Protein AF-A0A6M3KKJ3-F1 (afdb_monomer_lite)

Foldseek 3Di:
DDPVVVVVVLVVVVVVLCVVPVPDDDPDDPDPDDPVPPFCQDPDDQPLPPDDLVVQLPDQDDDDPLLNVLSPLLSVLLVQLLVLLLVLLLVLQQVLLPDDPVCNLVSLLSSLVSSLSSNLVSLVPSQQVLLCSLLVPLDCDPVLVVSSVVLSVVLSCCSVVPVSVVSSVLLVVQSPDPVSSVVGSVSSSVSSVVCSSVSSLSSLSSQVSNQSSNQSNCVSVQWKKFWAADPPDDDAPCSVVLGGIGSGSVRSCVVSVNDDRQPSGSSNRVGPIHMHTDHD

pLDDT: mean 81.95, std 21.0, range [27.98, 98.44]

Sequence (280 aa):
MSVKYALEELYAALKELELMYSPASASGQQVIADESSLIGMGTGQLQAPHCDVEEFALREFSGPASLDKVVKRVNRYQRQLVSTYEDWAESTAAGLEAAAPEDRDAIIAAAVATLIALLRQHGHQAIPEAAIVTAAGAGMTPRFLSQLGTMVSANDSFLDGSLGPSIADRLRQAVRDPAIMATGALAIVGALMALRARVAAYAGQAWAAGALGTGERATVMGRGVRWVLDDQAQHCDDCPRYAGFYPSFDDMLAQTGGAMPGAGVQCDGNCRCQLLEWEM

Structure (mmCIF, N/CA/C/O backbone):
data_AF-A0A6M3KKJ3-F1
#
_entry.id   AF-A0A6M3KKJ3-F1
#
loop_
_atom_site.group_PDB
_atom_site.id
_atom_site.type_symbol
_atom_site.label_atom_id
_atom_site.label_alt_id
_atom_site.label_comp_id
_atom_site.label_asym_id
_atom_site.label_entity_id
_atom_site.label_seq_id
_atom_site.pdbx_PDB_ins_code
_atom_site.Cartn_x
_atom_site.Cartn_y
_atom_site.Cartn_z
_atom_site.occupancy
_atom_site.B_iso_or_equiv
_atom_site.auth_seq_id
_atom_site.auth_comp_id
_atom_site.auth_asym_id
_atom_site.auth_atom_id
_atom_site.pdbx_PDB_model_num
ATOM 1 N N . MET A 1 1 ? -15.925 16.861 24.591 1.00 48.44 1 MET A N 1
ATOM 2 C CA . MET A 1 1 ? -16.164 17.183 23.168 1.00 48.44 1 MET A CA 1
ATOM 3 C C . MET A 1 1 ? -17.361 16.355 22.716 1.00 48.44 1 MET A C 1
ATOM 5 O O . MET A 1 1 ? -17.417 15.194 23.093 1.00 48.44 1 MET A O 1
ATOM 9 N N . SER A 1 2 ? -18.367 16.940 22.062 1.00 64.94 2 SER A N 1
ATOM 10 C CA . SER A 1 2 ? -19.598 16.211 21.692 1.00 64.94 2 SER A CA 1
ATOM 11 C C . SER A 1 2 ? -19.341 15.276 20.504 1.00 64.94 2 SER A C 1
ATOM 13 O O . SER A 1 2 ? -18.626 15.673 19.589 1.00 64.94 2 SER A O 1
ATOM 15 N N . VAL A 1 3 ? -19.951 14.083 20.471 1.00 42.16 3 VAL A N 1
ATOM 16 C CA . VAL A 1 3 ? -19.905 13.149 19.318 1.00 42.16 3 VAL A CA 1
ATOM 17 C C . VAL A 1 3 ? -20.311 13.854 18.020 1.00 42.16 3 VAL A C 1
ATOM 19 O O . VAL A 1 3 ? -19.695 13.656 16.976 1.00 42.16 3 VAL A O 1
ATOM 22 N N . LYS A 1 4 ? -21.279 14.774 18.107 1.00 52.34 4 LYS A N 1
ATOM 23 C CA . LYS A 1 4 ? -21.690 15.631 16.991 1.00 52.34 4 LYS A CA 1
ATOM 24 C C . LYS A 1 4 ? -20.531 16.474 16.442 1.00 52.34 4 LYS A C 1
ATOM 26 O O . LYS A 1 4 ? -20.389 16.588 15.236 1.00 52.34 4 LYS A O 1
ATOM 31 N N . TYR A 1 5 ? -19.699 17.023 17.322 1.00 57.38 5 TYR A N 1
ATOM 32 C CA . TYR A 1 5 ? -18.561 17.859 16.941 1.00 57.38 5 TYR A CA 1
ATOM 33 C C . TYR A 1 5 ? -17.454 17.033 16.267 1.00 57.38 5 TYR A C 1
ATOM 35 O O . TYR A 1 5 ? -16.916 17.447 15.248 1.00 57.38 5 TYR A O 1
ATOM 43 N N . ALA A 1 6 ? -17.172 15.828 16.779 1.00 46.50 6 ALA A N 1
ATOM 44 C CA . ALA A 1 6 ? -16.207 14.917 16.159 1.00 46.50 6 ALA A CA 1
ATOM 45 C C . ALA A 1 6 ? -16.652 14.479 14.751 1.00 46.50 6 ALA A C 1
ATOM 47 O O . ALA A 1 6 ? -15.842 14.438 13.830 1.00 46.50 6 ALA A O 1
ATOM 48 N N . LEU A 1 7 ? -17.949 14.206 14.564 1.00 47.97 7 LEU A N 1
ATOM 49 C CA . LEU A 1 7 ? -18.512 13.904 13.247 1.00 47.97 7 LEU A CA 1
ATOM 50 C C . LEU A 1 7 ? -18.477 15.119 12.310 1.00 47.97 7 LEU A C 1
ATOM 52 O O . LEU A 1 7 ? -18.188 14.951 11.131 1.00 47.97 7 LEU A O 1
ATOM 56 N N . GLU A 1 8 ? -18.738 16.330 12.808 1.00 63.12 8 GLU A N 1
ATOM 57 C CA . GLU A 1 8 ? -18.677 17.565 12.012 1.00 63.12 8 GLU A CA 1
ATOM 58 C C . GLU A 1 8 ? -17.250 17.882 11.531 1.00 63.12 8 GLU A C 1
ATOM 60 O O . GLU A 1 8 ? -17.077 18.214 10.358 1.00 63.12 8 GLU A O 1
ATOM 65 N N . GLU A 1 9 ? -16.226 17.713 12.375 1.00 62.81 9 GLU A N 1
ATOM 66 C CA . GLU A 1 9 ? -14.823 17.861 11.955 1.00 62.81 9 GLU A CA 1
ATOM 67 C C . GLU A 1 9 ? -14.404 16.779 10.951 1.00 62.81 9 GLU A C 1
ATOM 69 O O . GLU A 1 9 ? -13.752 17.083 9.950 1.00 62.81 9 GLU A O 1
ATOM 74 N N . LEU A 1 10 ? -14.840 15.530 11.152 1.00 54.00 10 LEU A N 1
ATOM 75 C CA . LEU A 1 10 ? -14.562 14.437 10.219 1.00 54.00 10 LEU A CA 1
ATOM 76 C C . LEU A 1 10 ? -15.224 14.676 8.851 1.00 54.00 10 LEU A C 1
ATOM 78 O O . LEU A 1 10 ? -14.597 14.483 7.810 1.00 54.00 10 LEU A O 1
ATOM 82 N N . TYR A 1 11 ? -16.476 15.143 8.841 1.00 58.91 11 TYR A N 1
ATOM 83 C CA . TYR A 1 11 ? -17.186 15.521 7.618 1.00 58.91 11 TYR A CA 1
ATOM 84 C C . TYR A 1 11 ? -16.519 16.702 6.908 1.00 58.91 11 TYR A C 1
ATOM 86 O O . TYR A 1 11 ? -16.455 16.707 5.679 1.00 58.91 11 TYR A O 1
ATOM 94 N N . ALA A 1 12 ? -16.016 17.692 7.649 1.00 64.19 12 ALA A N 1
ATOM 95 C CA . ALA A 1 12 ? -15.280 18.811 7.071 1.00 64.19 12 ALA A CA 1
ATOM 96 C C . ALA A 1 12 ? -13.973 18.342 6.407 1.00 64.19 12 ALA A C 1
ATOM 98 O O . ALA A 1 12 ? -13.726 18.689 5.253 1.00 64.19 12 ALA A O 1
ATOM 99 N N . ALA A 1 13 ? -13.204 17.477 7.077 1.00 58.69 13 ALA A N 1
ATOM 100 C CA . ALA A 1 13 ? -11.973 16.902 6.534 1.00 58.69 13 ALA A CA 1
ATOM 101 C C . ALA A 1 13 ? -12.226 16.034 5.286 1.00 58.69 13 ALA A C 1
ATOM 103 O O . ALA A 1 13 ? -11.510 16.145 4.291 1.00 58.69 13 ALA A O 1
ATOM 104 N N . LEU A 1 14 ? -13.284 15.212 5.295 1.00 50.97 14 LEU A N 1
ATOM 105 C CA . LEU A 1 14 ? -13.692 14.424 4.125 1.00 50.97 14 LEU A CA 1
ATOM 106 C C . LEU A 1 14 ? -14.093 15.317 2.945 1.00 50.97 14 LEU A C 1
ATOM 108 O O . LEU A 1 14 ? -13.752 15.014 1.805 1.00 50.97 14 LEU A O 1
ATOM 112 N N . LYS A 1 15 ? -14.764 16.442 3.209 1.00 61.12 15 LYS A N 1
ATOM 113 C CA . LYS A 1 15 ? -15.178 17.396 2.175 1.00 61.12 15 LYS A CA 1
ATOM 114 C C . LYS A 1 15 ? -13.995 18.165 1.579 1.00 61.12 15 LYS A C 1
ATOM 116 O O . LYS A 1 15 ? -13.993 18.439 0.383 1.00 61.12 15 LYS A O 1
ATOM 121 N N . GLU A 1 16 ? -12.981 18.491 2.379 1.00 62.34 16 GLU A N 1
ATOM 122 C CA . GLU A 1 16 ? -11.723 19.060 1.876 1.00 62.34 16 GLU A CA 1
ATOM 123 C C . GLU A 1 16 ? -10.946 18.053 1.017 1.00 62.34 16 GLU A C 1
ATOM 125 O O . GLU A 1 16 ? -10.450 18.415 -0.051 1.00 62.34 16 GLU A O 1
ATOM 130 N N . LEU A 1 17 ? -10.906 16.777 1.418 1.00 51.38 17 LEU A N 1
ATOM 131 C CA . LEU A 1 17 ? -10.324 15.699 0.610 1.00 51.38 17 LEU A CA 1
ATOM 132 C C . LEU A 1 17 ? -11.073 15.508 -0.718 1.00 51.38 17 LEU A C 1
ATOM 134 O O . LEU A 1 17 ? -10.444 15.410 -1.770 1.00 51.38 17 LEU A O 1
ATOM 138 N N . GLU A 1 18 ? -12.405 15.523 -0.701 1.00 52.91 18 GLU A N 1
ATOM 139 C CA . GLU A 1 18 ? -13.235 15.410 -1.907 1.00 52.91 18 GLU A CA 1
ATOM 140 C C . GLU A 1 18 ? -13.023 16.594 -2.869 1.00 52.91 18 GLU A C 1
ATOM 142 O O . GLU A 1 18 ? -12.972 16.410 -4.085 1.00 52.91 18 GLU A O 1
ATOM 147 N N . LEU A 1 19 ? -12.813 17.806 -2.342 1.00 51.31 19 LEU A N 1
ATOM 148 C CA . LEU A 1 19 ? -12.505 18.999 -3.139 1.00 51.31 19 LEU A CA 1
ATOM 149 C C . LEU A 1 19 ? -11.095 18.978 -3.747 1.00 51.31 19 LEU A C 1
ATOM 151 O O . LEU A 1 19 ? -10.903 19.524 -4.833 1.00 51.31 19 LEU A O 1
ATOM 155 N N . MET A 1 20 ? -10.118 18.348 -3.088 1.00 47.06 20 MET A N 1
ATOM 156 C CA . MET A 1 20 ? -8.758 18.202 -3.625 1.00 47.06 20 MET A CA 1
ATOM 157 C C . MET A 1 20 ? -8.655 17.146 -4.731 1.00 47.06 20 MET A C 1
ATOM 159 O O . MET A 1 20 ? -7.777 17.255 -5.586 1.00 47.06 20 MET A O 1
ATOM 163 N N . TYR A 1 21 ? -9.537 16.142 -4.724 1.00 44.78 21 TYR A N 1
ATOM 164 C CA . TYR A 1 21 ? -9.433 14.969 -5.600 1.00 44.78 21 TYR A CA 1
ATOM 165 C C . TYR A 1 21 ? -10.656 14.734 -6.492 1.00 44.78 21 TYR A C 1
ATOM 167 O O . TYR A 1 21 ? -10.747 13.688 -7.132 1.00 44.78 21 TYR A O 1
ATOM 175 N N . SER A 1 22 ? -11.577 15.698 -6.597 1.00 35.28 22 SER A N 1
ATOM 176 C CA . SER A 1 22 ? -12.662 15.626 -7.578 1.00 35.28 22 SER A CA 1
ATOM 177 C C . SER A 1 22 ? -12.063 15.589 -8.992 1.00 35.28 22 SER A C 1
ATOM 179 O O . SER A 1 22 ? -11.406 16.556 -9.397 1.00 35.28 22 SER A O 1
ATOM 181 N N . PRO A 1 23 ? -12.249 14.502 -9.768 1.00 37.22 23 PRO A N 1
ATOM 182 C CA . PRO A 1 23 ? -11.761 14.440 -11.133 1.00 37.22 23 PRO A CA 1
ATOM 183 C C . PRO A 1 23 ? -12.632 15.370 -11.977 1.00 37.22 23 PRO A C 1
ATOM 185 O O . PRO A 1 23 ? -13.676 14.989 -12.508 1.00 37.22 23 PRO A O 1
ATOM 188 N N . ALA A 1 24 ? -12.220 16.630 -12.086 1.00 37.56 24 ALA A N 1
ATOM 189 C CA . ALA A 1 24 ? -12.803 17.545 -13.043 1.00 37.56 24 ALA A CA 1
ATOM 190 C C . ALA A 1 24 ? -12.542 16.989 -14.456 1.00 37.56 24 ALA A C 1
ATOM 192 O O . ALA A 1 24 ? -11.427 17.029 -14.968 1.00 37.56 24 ALA A O 1
ATOM 193 N N . SER A 1 25 ? -13.607 16.473 -15.077 1.00 41.22 25 SER A N 1
ATOM 194 C CA . SER A 1 25 ? -13.741 16.089 -16.490 1.00 41.22 25 SER A CA 1
ATOM 195 C C . SER A 1 25 ? -12.871 14.932 -17.013 1.00 41.22 25 SER A C 1
ATOM 197 O O . SER A 1 25 ? -11.810 15.133 -17.592 1.00 41.22 25 SER A O 1
ATOM 199 N N . ALA A 1 26 ? -13.422 13.715 -16.973 1.00 33.78 26 ALA A N 1
ATOM 200 C CA . ALA A 1 26 ? -13.118 12.668 -17.953 1.00 33.78 26 ALA A CA 1
ATOM 201 C C . ALA A 1 26 ? -14.424 12.220 -18.625 1.00 33.78 26 ALA A C 1
ATOM 203 O O . ALA A 1 26 ? -14.988 11.166 -18.342 1.00 33.78 26 ALA A O 1
ATOM 204 N N . SER A 1 27 ? -14.952 13.076 -19.499 1.00 35.81 27 SER A N 1
ATOM 205 C CA . SER A 1 27 ? -16.005 12.693 -20.432 1.00 35.81 27 SER A CA 1
ATOM 206 C C . SER A 1 27 ? -15.396 11.889 -21.583 1.00 35.81 27 SER A C 1
ATOM 208 O O . SER A 1 27 ? -14.716 12.456 -22.432 1.00 35.81 27 SER A O 1
ATOM 210 N N . GLY A 1 28 ? -15.707 10.593 -21.628 1.00 35.41 28 GLY A N 1
ATOM 211 C CA . GLY A 1 28 ? -15.883 9.848 -22.875 1.00 35.41 28 GLY A CA 1
ATOM 212 C C . GLY A 1 28 ? -14.637 9.260 -23.536 1.00 35.41 28 GLY A C 1
ATOM 213 O O . GLY A 1 28 ? -14.108 9.853 -24.463 1.00 35.41 28 GLY A O 1
ATOM 214 N N . GLN A 1 29 ? -14.301 8.016 -23.182 1.00 29.44 29 GLN A N 1
ATOM 215 C CA . GLN A 1 29 ? -14.141 6.932 -24.162 1.00 29.44 29 GLN A CA 1
ATOM 216 C C . GLN A 1 29 ? -14.100 5.584 -23.427 1.00 29.44 29 GLN A C 1
ATOM 218 O O . GLN A 1 29 ? -13.131 5.262 -22.747 1.00 29.44 29 GLN A O 1
ATOM 223 N N . GLN A 1 30 ? -15.171 4.795 -23.545 1.00 30.91 30 GLN A N 1
ATOM 224 C CA . GLN A 1 30 ? -15.157 3.384 -23.158 1.00 30.91 30 GLN A CA 1
ATOM 225 C C . GLN A 1 30 ? -14.296 2.634 -24.178 1.00 30.91 30 GLN A C 1
ATOM 227 O O . GLN A 1 30 ? -14.759 2.289 -25.265 1.00 30.91 30 GLN A O 1
ATOM 232 N N . VAL A 1 31 ? -13.027 2.416 -23.844 1.00 30.53 31 VAL A N 1
ATOM 233 C CA . VAL A 1 31 ? -12.217 1.392 -24.501 1.00 30.53 31 VAL A CA 1
ATOM 234 C C . VAL A 1 31 ? -12.501 0.096 -23.756 1.00 30.53 31 VAL A C 1
ATOM 236 O O . VAL A 1 31 ? -12.133 -0.053 -22.595 1.00 30.53 31 VAL A O 1
ATOM 239 N N . ILE A 1 32 ? -13.214 -0.814 -24.417 1.00 30.20 32 ILE A N 1
ATOM 240 C CA . ILE A 1 32 ? -13.369 -2.199 -23.974 1.00 30.20 32 ILE A CA 1
ATOM 241 C C . ILE A 1 32 ? 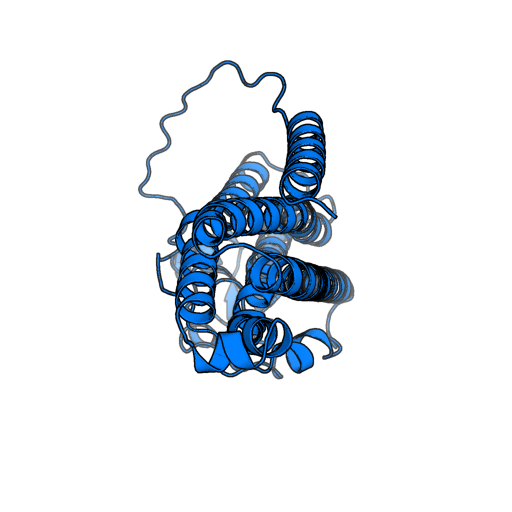-11.982 -2.834 -24.118 1.00 30.20 32 ILE A C 1
ATOM 243 O O . ILE A 1 32 ? -11.589 -3.225 -25.216 1.00 30.20 32 ILE A O 1
ATOM 247 N N . ALA A 1 33 ? -11.205 -2.826 -23.037 1.00 30.30 33 ALA A N 1
ATOM 248 C CA . ALA A 1 33 ? -9.959 -3.569 -22.947 1.00 30.30 33 ALA A CA 1
ATOM 249 C C . ALA A 1 33 ? -10.292 -5.010 -22.545 1.00 30.30 33 ALA A C 1
ATOM 251 O O . ALA A 1 33 ? -11.025 -5.244 -21.588 1.00 30.30 33 ALA A O 1
ATOM 252 N N . ASP A 1 34 ? -9.782 -5.950 -23.332 1.00 27.98 34 ASP A N 1
ATOM 253 C CA . ASP A 1 34 ? -9.878 -7.392 -23.133 1.00 27.98 34 ASP A CA 1
ATOM 254 C C . ASP A 1 34 ? -9.284 -7.772 -21.760 1.00 27.98 34 ASP A C 1
ATOM 256 O O . ASP A 1 34 ? -8.088 -7.604 -21.517 1.00 27.98 34 ASP A O 1
ATOM 260 N N . GLU A 1 35 ? -10.130 -8.230 -20.833 1.00 30.52 35 GLU A N 1
ATOM 261 C CA . GLU A 1 35 ? -9.773 -8.496 -19.428 1.00 30.52 35 GLU A CA 1
ATOM 262 C C . GLU A 1 35 ? -8.785 -9.668 -19.248 1.00 30.52 35 GLU A C 1
ATOM 264 O O . GLU A 1 35 ? -8.304 -9.908 -18.143 1.00 30.52 35 GLU A O 1
ATOM 269 N N . SER A 1 36 ? -8.430 -10.387 -20.317 1.00 28.36 36 SER A N 1
ATOM 270 C CA . SER A 1 36 ? -7.576 -11.578 -20.256 1.00 28.36 36 SER A CA 1
ATOM 271 C C . SER A 1 36 ? -6.061 -11.332 -20.377 1.00 28.36 36 SER A C 1
ATOM 273 O O . SER A 1 36 ? -5.292 -12.287 -20.269 1.00 28.36 36 SER A O 1
ATOM 275 N N . SER A 1 37 ? -5.597 -10.082 -20.529 1.00 30.00 37 SER A N 1
ATOM 276 C CA . SER A 1 37 ? -4.155 -9.748 -20.569 1.00 30.00 37 SER A CA 1
ATOM 277 C C . SER A 1 37 ? -3.667 -8.858 -19.417 1.00 30.00 37 SER A C 1
ATOM 279 O O . SER A 1 37 ? -2.556 -8.326 -19.470 1.00 30.00 37 SER A O 1
ATOM 281 N N . LEU A 1 38 ? -4.490 -8.652 -18.387 1.00 33.88 38 LEU A N 1
ATOM 282 C CA . LEU A 1 38 ? -4.112 -7.881 -17.206 1.00 33.88 38 LEU A CA 1
ATOM 283 C C . LEU A 1 38 ? -3.255 -8.757 -16.287 1.00 33.88 38 LEU A C 1
ATOM 285 O O . LEU A 1 38 ? -3.664 -9.846 -15.896 1.00 33.88 38 LEU A O 1
ATOM 289 N N . ILE A 1 39 ? -2.048 -8.265 -15.995 1.00 41.75 39 ILE A N 1
ATOM 290 C CA . ILE A 1 39 ? -1.066 -8.796 -15.037 1.00 41.75 39 ILE A CA 1
ATOM 291 C C . ILE A 1 39 ? -1.798 -9.505 -13.893 1.00 41.75 39 ILE A C 1
ATOM 293 O O . ILE A 1 39 ? -2.586 -8.871 -13.192 1.00 41.75 39 ILE A O 1
ATOM 297 N N . GLY A 1 40 ? -1.564 -10.813 -13.747 1.00 32.78 40 GLY A N 1
ATOM 298 C CA . GLY A 1 40 ? -2.235 -11.689 -12.788 1.00 32.78 40 GLY A CA 1
ATOM 299 C C . GLY A 1 40 ? -1.923 -11.327 -11.337 1.00 32.78 40 GLY A C 1
ATOM 300 O O . GLY A 1 40 ? -1.188 -12.040 -10.660 1.00 32.78 40 GLY A O 1
ATOM 301 N N . MET A 1 41 ? -2.487 -10.222 -10.853 1.00 41.28 41 MET A N 1
ATOM 302 C CA . MET A 1 41 ? -2.508 -9.870 -9.440 1.00 41.28 41 MET A CA 1
ATOM 303 C C . MET A 1 41 ? -3.529 -10.786 -8.769 1.00 41.28 41 MET A C 1
ATOM 305 O O . MET A 1 41 ? -4.737 -10.545 -8.794 1.00 41.28 41 MET A O 1
ATOM 309 N N . GLY A 1 42 ? -3.047 -11.919 -8.263 1.00 38.34 42 GLY A N 1
ATOM 310 C CA . GLY A 1 42 ? -3.883 -12.882 -7.564 1.00 38.34 42 GLY A CA 1
ATOM 311 C C . GLY A 1 42 ? -4.570 -12.229 -6.366 1.00 38.34 42 GLY A C 1
ATOM 312 O O . GLY A 1 42 ? -3.947 -11.521 -5.584 1.00 38.34 42 GLY A O 1
ATOM 313 N N . THR A 1 43 ? -5.852 -12.532 -6.167 1.00 37.28 43 THR A N 1
ATOM 314 C CA . THR A 1 43 ? -6.6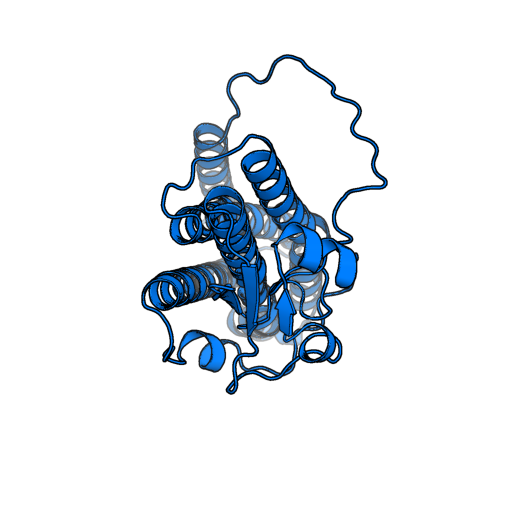58 -12.139 -4.996 1.00 37.28 43 THR A CA 1
ATOM 315 C C . THR A 1 43 ? -6.226 -12.858 -3.706 1.00 37.28 43 THR A C 1
ATOM 317 O O . THR A 1 43 ? -7.051 -13.142 -2.835 1.00 37.28 43 THR A O 1
ATOM 320 N N . GLY A 1 44 ? -4.953 -13.243 -3.600 1.00 40.50 44 GLY A N 1
ATOM 321 C CA . GLY A 1 44 ? -4.412 -13.934 -2.442 1.00 40.50 44 GLY A CA 1
ATOM 322 C C . GLY A 1 44 ? -4.536 -13.043 -1.214 1.00 40.50 44 GLY A C 1
ATOM 323 O O . GLY A 1 44 ? -4.170 -11.870 -1.244 1.00 40.50 44 GLY A O 1
ATOM 324 N N . GLN A 1 45 ? -5.058 -13.588 -0.114 1.00 42.19 45 GLN A N 1
ATOM 325 C CA . GLN A 1 45 ? -4.871 -12.963 1.190 1.00 42.19 45 GLN A CA 1
ATOM 326 C C . GLN A 1 45 ? -3.370 -12.728 1.370 1.00 42.19 45 GLN A C 1
ATOM 328 O O . GLN A 1 45 ? -2.614 -13.696 1.405 1.00 42.19 45 GLN A O 1
ATOM 333 N N . LEU A 1 46 ? -2.956 -11.462 1.482 1.00 46.09 46 LEU A N 1
ATOM 334 C CA . LEU A 1 46 ? -1.619 -11.084 1.930 1.00 46.09 46 LEU A CA 1
ATOM 335 C C . LEU A 1 46 ? -1.386 -11.740 3.298 1.00 46.09 46 LEU A C 1
ATOM 337 O O . LEU A 1 46 ? -1.770 -11.197 4.336 1.00 46.09 46 LEU A O 1
ATOM 341 N N . GLN A 1 47 ? -0.808 -12.940 3.309 1.00 42.94 47 GLN A N 1
ATOM 342 C CA . GLN A 1 47 ? -0.177 -13.476 4.500 1.00 42.94 47 GLN A CA 1
ATOM 343 C C . GLN A 1 47 ? 1.039 -12.592 4.716 1.00 42.94 47 GLN A C 1
ATOM 345 O O . GLN A 1 47 ? 1.974 -12.631 3.921 1.00 42.94 47 GLN A O 1
ATOM 350 N N . ALA A 1 48 ? 0.988 -11.737 5.739 1.00 39.75 48 ALA A N 1
ATOM 351 C CA . ALA A 1 48 ? 2.158 -10.973 6.134 1.00 39.75 48 ALA A CA 1
ATOM 352 C C . ALA A 1 48 ? 3.286 -11.988 6.393 1.00 39.75 48 ALA A C 1
ATOM 354 O O . ALA A 1 48 ? 3.123 -12.840 7.275 1.00 39.75 48 ALA A O 1
ATOM 355 N N . PRO A 1 49 ? 4.382 -11.975 5.614 1.00 42.34 49 PRO A N 1
ATOM 356 C CA . PRO A 1 49 ? 5.508 -12.838 5.912 1.00 42.34 49 PRO A CA 1
ATOM 357 C C . PRO A 1 49 ? 6.047 -12.467 7.298 1.00 42.34 49 PRO A C 1
ATOM 359 O O . PRO A 1 49 ? 5.908 -11.330 7.745 1.00 42.34 49 PRO A O 1
ATOM 362 N N . HIS A 1 50 ? 6.685 -13.423 7.969 1.00 41.22 50 HIS A N 1
ATOM 363 C CA . HIS A 1 50 ? 7.306 -13.288 9.294 1.00 41.22 50 HIS A CA 1
ATOM 364 C C . HIS A 1 50 ? 8.443 -12.238 9.384 1.00 41.22 50 HIS A C 1
ATOM 366 O O . HIS A 1 50 ? 9.208 -12.246 10.346 1.00 41.22 50 HIS A O 1
ATOM 372 N N . CYS A 1 51 ? 8.582 -11.337 8.410 1.00 41.59 51 CYS A N 1
ATOM 373 C CA . CYS A 1 51 ? 9.546 -10.249 8.455 1.00 41.59 51 CYS A CA 1
ATOM 374 C C . CYS A 1 51 ? 9.048 -9.138 9.383 1.00 41.59 51 CYS A C 1
ATOM 376 O O . CYS A 1 51 ? 7.987 -8.556 9.158 1.00 41.59 51 CYS A O 1
ATOM 378 N N . ASP A 1 52 ? 9.847 -8.821 10.402 1.00 53.34 52 ASP A N 1
ATOM 379 C CA . ASP A 1 52 ? 9.659 -7.625 11.214 1.00 53.34 52 ASP A CA 1
ATOM 380 C C . ASP A 1 52 ? 9.718 -6.384 10.311 1.00 53.34 52 ASP A C 1
ATOM 382 O O . ASP A 1 52 ? 10.717 -6.089 9.648 1.00 53.34 52 ASP A O 1
ATOM 386 N N . VAL A 1 53 ? 8.593 -5.681 10.246 1.00 53.69 53 VAL A N 1
ATOM 387 C CA . VAL A 1 53 ? 8.380 -4.591 9.302 1.00 53.69 53 VAL A CA 1
ATOM 388 C C . VAL A 1 53 ? 9.161 -3.331 9.700 1.00 53.69 53 VAL A C 1
ATOM 390 O O . VAL A 1 53 ? 9.481 -2.509 8.838 1.00 53.69 53 VAL A O 1
ATOM 393 N N . GLU A 1 54 ? 9.542 -3.186 10.973 1.00 51.44 54 GLU A N 1
ATOM 394 C CA . GLU A 1 54 ? 10.448 -2.117 11.411 1.00 51.44 54 GLU A CA 1
ATOM 395 C C . GLU A 1 54 ? 11.885 -2.392 10.992 1.00 51.44 54 GLU A C 1
ATOM 397 O O . GLU A 1 54 ? 12.537 -1.521 10.409 1.00 51.44 54 GLU A O 1
ATOM 402 N N . GLU A 1 55 ? 12.359 -3.620 11.208 1.00 55.62 55 GLU A N 1
ATOM 403 C CA . GLU A 1 55 ? 13.688 -4.038 10.763 1.00 55.62 55 GLU A CA 1
ATOM 404 C C . GLU A 1 55 ? 13.815 -3.892 9.237 1.00 55.62 55 GLU A C 1
ATOM 406 O O . GLU A 1 55 ? 14.825 -3.409 8.717 1.00 55.62 55 GLU A O 1
ATOM 411 N N . PHE A 1 56 ? 12.737 -4.198 8.511 1.00 57.34 56 PHE A N 1
ATOM 412 C CA . PHE A 1 56 ? 12.649 -4.030 7.065 1.00 57.34 56 PHE A CA 1
ATOM 413 C C . PHE A 1 56 ? 12.855 -2.575 6.602 1.00 57.34 56 PHE A C 1
ATOM 415 O O . PHE A 1 56 ? 13.571 -2.344 5.626 1.00 57.34 56 PHE A O 1
ATOM 422 N N . ALA A 1 57 ? 12.278 -1.579 7.287 1.00 55.19 57 ALA A N 1
ATOM 423 C CA . ALA A 1 57 ? 12.382 -0.164 6.897 1.00 55.19 57 ALA A CA 1
ATOM 424 C C . ALA A 1 57 ? 13.739 0.486 7.233 1.00 55.19 57 ALA A C 1
ATOM 426 O O . ALA A 1 57 ? 14.065 1.552 6.688 1.00 55.19 57 ALA A O 1
ATOM 427 N N . LEU A 1 58 ? 14.498 -0.120 8.151 1.00 54.81 58 LEU A N 1
ATOM 428 C CA . LEU A 1 58 ? 15.741 0.425 8.709 1.00 54.81 58 LEU A CA 1
ATOM 429 C C . LEU A 1 58 ? 17.011 -0.086 8.016 1.00 54.81 58 LEU A C 1
ATOM 431 O O . LEU A 1 58 ? 18.064 0.530 8.161 1.00 54.81 58 LEU A O 1
ATOM 435 N N . ARG A 1 59 ? 16.936 -1.168 7.234 1.00 61.97 59 ARG A N 1
ATOM 436 C CA . ARG A 1 59 ? 18.109 -1.730 6.546 1.00 61.97 59 ARG A CA 1
ATOM 437 C C . ARG A 1 59 ? 18.601 -0.843 5.402 1.00 61.97 59 ARG A C 1
ATOM 439 O O . ARG A 1 59 ? 17.878 -0.631 4.419 1.00 61.97 59 ARG A O 1
ATOM 446 N N . GLU A 1 60 ? 19.848 -0.385 5.523 1.00 57.75 60 GLU A N 1
ATOM 447 C CA . GLU A 1 60 ? 20.577 0.334 4.475 1.00 57.75 60 GLU A CA 1
ATOM 448 C C . GLU A 1 60 ? 20.789 -0.546 3.237 1.00 57.75 60 GLU A C 1
ATOM 450 O O . GLU A 1 60 ? 20.960 -1.760 3.330 1.00 57.75 60 GLU A O 1
ATOM 455 N N . PHE A 1 61 ? 20.747 0.079 2.062 1.00 57.28 61 PHE A N 1
ATOM 456 C CA . PHE A 1 61 ? 20.947 -0.589 0.783 1.00 57.28 61 PHE A CA 1
ATOM 457 C C . PHE A 1 61 ? 22.360 -0.322 0.251 1.00 57.28 61 PHE A C 1
ATOM 459 O O . PHE A 1 61 ? 22.824 0.815 0.269 1.00 57.28 61 PHE A O 1
ATOM 466 N N . SER A 1 62 ? 23.027 -1.362 -0.254 1.00 54.31 62 SER A N 1
ATOM 467 C CA . SER A 1 62 ? 24.433 -1.327 -0.685 1.00 54.31 62 SER A CA 1
ATOM 468 C C . SER A 1 62 ? 24.646 -1.354 -2.210 1.00 54.31 62 SER A C 1
ATOM 470 O O . SER A 1 62 ? 25.770 -1.556 -2.665 1.00 54.31 62 SER A O 1
ATOM 472 N N . GLY A 1 63 ? 23.605 -1.150 -3.027 1.00 58.97 63 GLY A N 1
ATOM 473 C CA . GLY A 1 63 ? 23.706 -1.203 -4.496 1.00 58.97 63 GLY A CA 1
ATOM 474 C C . GLY A 1 63 ? 23.643 0.157 -5.221 1.00 58.97 63 GLY A C 1
ATOM 475 O O . GLY A 1 63 ? 23.938 1.199 -4.636 1.00 58.97 63 GLY A O 1
ATOM 476 N N . PRO A 1 64 ? 23.279 0.174 -6.523 1.00 60.91 64 PRO A N 1
ATOM 477 C CA . PRO A 1 64 ? 23.296 1.373 -7.366 1.00 60.91 64 PRO A CA 1
ATOM 478 C C . PRO A 1 64 ? 22.535 2.580 -6.789 1.00 60.91 64 PRO A C 1
ATOM 480 O O . PRO A 1 64 ? 21.447 2.443 -6.233 1.00 60.91 64 PRO A O 1
ATOM 483 N N . ALA A 1 65 ? 23.053 3.794 -7.009 1.00 62.34 65 ALA A N 1
ATOM 484 C CA . ALA A 1 65 ? 22.494 5.031 -6.445 1.00 62.34 65 ALA A CA 1
ATOM 485 C C . ALA A 1 65 ? 21.036 5.329 -6.860 1.00 62.34 65 ALA A C 1
ATOM 487 O O . ALA A 1 65 ? 20.307 6.003 -6.133 1.00 62.34 65 ALA A O 1
ATOM 488 N N . SER A 1 66 ? 20.588 4.858 -8.029 1.00 59.91 66 SER A N 1
ATOM 489 C CA . SER A 1 66 ? 19.183 4.971 -8.451 1.00 59.91 66 SER A CA 1
ATOM 490 C C . SER A 1 66 ? 18.255 4.124 -7.582 1.00 59.91 66 SER A C 1
ATOM 492 O O . SER A 1 66 ? 17.167 4.574 -7.235 1.00 59.91 66 SER A O 1
ATOM 494 N N . LEU A 1 67 ? 18.700 2.938 -7.177 1.00 69.44 67 LEU A N 1
ATOM 495 C CA . LEU A 1 67 ? 17.942 2.041 -6.312 1.00 69.44 67 LEU A CA 1
ATOM 496 C C . LEU A 1 67 ? 17.958 2.509 -4.868 1.00 69.44 67 LEU A C 1
ATOM 498 O O . LEU A 1 67 ? 16.925 2.443 -4.216 1.00 69.44 67 LEU A O 1
ATOM 502 N N . ASP A 1 68 ? 19.065 3.084 -4.398 1.00 78.06 68 ASP A N 1
ATOM 503 C CA . ASP A 1 68 ? 19.112 3.746 -3.090 1.00 78.06 68 ASP A CA 1
ATOM 504 C C . ASP A 1 68 ? 18.015 4.823 -2.961 1.00 78.06 68 ASP A C 1
ATOM 506 O O . ASP A 1 68 ? 17.320 4.902 -1.946 1.00 78.06 68 ASP A O 1
ATOM 510 N N . LYS A 1 69 ? 17.765 5.603 -4.025 1.00 82.62 69 LYS A N 1
ATOM 511 C CA . LYS A 1 69 ? 16.665 6.585 -4.041 1.00 82.62 69 LYS A CA 1
ATOM 512 C C . LYS A 1 69 ? 15.289 5.929 -3.924 1.00 82.62 69 LYS A C 1
ATOM 514 O O . LYS A 1 69 ? 14.435 6.467 -3.223 1.00 82.62 69 LYS A O 1
ATOM 519 N N . VAL A 1 70 ? 15.066 4.803 -4.599 1.00 85.00 70 VAL A N 1
ATOM 520 C CA . VAL A 1 70 ? 13.792 4.065 -4.540 1.00 85.00 70 VAL A CA 1
ATOM 521 C C . VAL A 1 70 ? 13.599 3.457 -3.167 1.00 85.00 70 VAL A C 1
ATOM 523 O O . VAL A 1 70 ? 12.578 3.718 -2.547 1.00 85.00 70 VAL A O 1
ATOM 526 N N . VAL A 1 71 ? 14.606 2.750 -2.648 1.00 86.44 71 VAL A N 1
ATOM 527 C CA . VAL A 1 71 ? 14.589 2.154 -1.307 1.00 86.44 71 VAL A CA 1
ATOM 528 C C . VAL A 1 71 ? 14.231 3.215 -0.269 1.00 86.44 71 VAL A C 1
ATOM 530 O O . VAL A 1 71 ? 13.305 3.043 0.520 1.00 86.44 71 VAL A O 1
ATOM 533 N N . LYS A 1 72 ? 14.901 4.374 -0.308 1.00 88.25 72 LYS A N 1
ATOM 534 C CA . LYS A 1 72 ? 14.622 5.490 0.607 1.00 88.25 72 LYS A CA 1
ATOM 535 C C . LYS A 1 72 ? 13.197 6.025 0.482 1.00 88.25 72 LYS A C 1
ATOM 537 O O . LYS A 1 72 ? 12.621 6.428 1.495 1.00 88.25 72 LYS A O 1
ATOM 542 N N . ARG A 1 73 ? 12.632 6.064 -0.728 1.00 90.06 73 ARG A N 1
ATOM 543 C CA . ARG A 1 73 ? 11.244 6.493 -0.961 1.00 90.06 73 ARG A CA 1
ATOM 544 C C . ARG A 1 73 ? 10.246 5.467 -0.456 1.00 90.06 73 ARG A C 1
ATOM 546 O O . ARG A 1 73 ? 9.353 5.850 0.292 1.00 90.06 73 ARG A O 1
ATOM 553 N N . VAL A 1 74 ? 10.427 4.190 -0.777 1.00 90.75 74 VAL A N 1
ATOM 554 C CA . VAL A 1 74 ? 9.508 3.144 -0.323 1.00 90.75 74 VAL A CA 1
ATOM 555 C C . VAL A 1 74 ? 9.558 3.002 1.198 1.00 90.75 74 VAL A C 1
ATOM 557 O O . VAL A 1 74 ? 8.513 3.010 1.838 1.00 90.75 74 VAL A O 1
ATOM 560 N N . ASN A 1 75 ? 10.744 3.028 1.815 1.00 89.81 75 ASN A N 1
ATOM 561 C CA . ASN A 1 75 ? 10.859 2.993 3.278 1.00 89.81 75 ASN A CA 1
ATOM 562 C C . ASN A 1 75 ? 10.237 4.235 3.938 1.00 89.81 75 ASN A C 1
ATOM 564 O O . ASN A 1 75 ? 9.703 4.153 5.043 1.00 89.81 75 ASN A O 1
ATOM 568 N N . ARG A 1 76 ? 10.299 5.406 3.286 1.00 93.19 76 ARG A N 1
ATOM 569 C CA . ARG A 1 76 ? 9.594 6.607 3.756 1.00 93.19 76 ARG A CA 1
ATOM 570 C C . ARG A 1 76 ? 8.082 6.418 3.677 1.00 93.19 76 ARG A C 1
ATOM 572 O O . ARG A 1 76 ? 7.418 6.699 4.666 1.00 93.19 76 ARG A O 1
ATOM 579 N N . TYR A 1 77 ? 7.572 5.933 2.549 1.00 94.50 77 TYR A N 1
ATOM 580 C CA . TYR A 1 77 ? 6.151 5.656 2.362 1.00 94.50 77 TYR A CA 1
ATOM 581 C C . TYR A 1 77 ? 5.641 4.642 3.392 1.00 94.50 77 TYR A C 1
ATOM 583 O O . TYR A 1 77 ? 4.647 4.891 4.062 1.00 94.50 77 TYR A O 1
ATOM 591 N N . GLN A 1 78 ? 6.386 3.563 3.627 1.00 93.69 78 GLN A N 1
ATOM 592 C CA . GLN A 1 78 ? 6.073 2.580 4.660 1.00 93.69 78 GLN A CA 1
ATOM 593 C C . GLN A 1 78 ? 5.970 3.204 6.056 1.00 93.69 78 GLN A C 1
ATOM 595 O O . GLN A 1 78 ? 5.004 2.954 6.773 1.00 93.69 78 GLN A O 1
ATOM 600 N N . ARG A 1 79 ? 6.935 4.051 6.439 1.00 94.19 79 ARG A N 1
ATOM 601 C CA . ARG A 1 79 ? 6.882 4.776 7.718 1.00 94.19 79 ARG A CA 1
ATOM 602 C C . ARG A 1 79 ? 5.694 5.731 7.797 1.00 94.19 79 ARG A C 1
ATOM 604 O O . ARG A 1 79 ? 5.099 5.841 8.860 1.00 94.19 79 ARG A O 1
ATOM 611 N N . GLN A 1 80 ? 5.342 6.395 6.695 1.00 96.31 80 GLN A N 1
ATOM 612 C CA . GLN A 1 80 ? 4.159 7.257 6.636 1.00 96.31 80 GLN A CA 1
ATOM 613 C C . GLN A 1 80 ? 2.878 6.448 6.857 1.00 96.31 80 GLN A C 1
ATOM 615 O O . GLN A 1 80 ? 2.102 6.807 7.730 1.00 96.31 80 GLN A O 1
ATOM 620 N N . LEU A 1 81 ? 2.703 5.319 6.160 1.00 96.00 81 LEU A N 1
ATOM 621 C CA . LEU A 1 81 ? 1.551 4.429 6.352 1.00 96.00 81 LEU A CA 1
ATOM 622 C C . LEU A 1 81 ? 1.407 3.978 7.812 1.00 96.00 81 LEU A C 1
ATOM 624 O O . LEU A 1 81 ? 0.309 4.008 8.362 1.00 96.00 81 LEU A O 1
ATOM 628 N N . VAL A 1 82 ? 2.518 3.572 8.434 1.00 96.31 82 VAL A N 1
ATOM 629 C CA . VAL A 1 82 ? 2.542 3.129 9.834 1.00 96.31 82 VAL A CA 1
ATOM 630 C C . VAL A 1 82 ? 2.191 4.266 10.786 1.00 96.31 82 VAL A C 1
ATOM 632 O O . VAL A 1 82 ? 1.285 4.099 11.592 1.00 96.31 82 VAL A O 1
ATOM 635 N N . SER A 1 83 ? 2.851 5.419 10.657 1.00 97.19 83 SER A N 1
ATOM 636 C CA . SER A 1 83 ? 2.599 6.586 11.512 1.00 97.19 83 SER A CA 1
ATOM 637 C C . SER A 1 83 ? 1.143 7.040 11.411 1.00 97.19 83 SER A C 1
ATOM 639 O O . SER A 1 83 ? 0.479 7.196 12.427 1.00 97.19 83 SER A O 1
ATOM 641 N N . THR A 1 84 ? 0.609 7.172 10.192 1.00 98.12 84 THR A N 1
ATOM 642 C CA . THR A 1 84 ? -0.794 7.543 9.967 1.00 98.12 84 THR A CA 1
ATOM 643 C C . THR A 1 84 ? -1.756 6.547 10.606 1.00 98.12 84 THR A C 1
ATOM 645 O O . THR A 1 84 ? -2.782 6.946 11.150 1.00 98.12 84 THR A O 1
ATOM 648 N N . TYR A 1 85 ? -1.442 5.251 10.549 1.00 98.31 85 TYR A N 1
ATOM 649 C CA . TYR A 1 85 ? -2.259 4.218 11.172 1.00 98.31 85 TYR A CA 1
ATOM 650 C C . TYR A 1 85 ? -2.206 4.253 12.699 1.00 98.31 85 TYR A C 1
ATOM 652 O O . TYR A 1 85 ? -3.242 4.085 13.333 1.00 98.31 85 TYR A O 1
ATOM 660 N N . GLU A 1 86 ? -1.029 4.458 13.284 1.00 97.88 86 GLU A N 1
ATOM 661 C CA . GLU A 1 86 ? -0.846 4.564 14.734 1.00 97.88 86 GLU A CA 1
ATOM 662 C C . GLU A 1 86 ? -1.602 5.776 15.290 1.00 97.88 86 GLU A C 1
ATOM 664 O O . GLU A 1 86 ? -2.451 5.608 16.167 1.00 97.88 86 GLU A O 1
ATOM 669 N N . ASP A 1 87 ? -1.412 6.955 14.691 1.00 97.94 87 ASP A N 1
ATOM 670 C CA . ASP A 1 87 ? -2.112 8.186 15.080 1.00 97.94 87 ASP A CA 1
ATOM 671 C C . ASP A 1 87 ? -3.640 8.023 14.958 1.00 97.94 87 ASP A C 1
ATOM 673 O O . ASP A 1 87 ? -4.415 8.389 15.850 1.00 97.94 87 ASP A O 1
ATOM 677 N N . TRP A 1 88 ? -4.096 7.420 13.853 1.00 98.31 88 TRP A N 1
ATOM 678 C CA . TRP A 1 88 ? -5.508 7.109 13.638 1.00 98.31 88 TRP A CA 1
ATOM 679 C C . TRP A 1 88 ? -6.048 6.110 14.670 1.00 98.31 88 TRP A C 1
ATOM 681 O O . TRP A 1 88 ? -7.173 6.277 15.154 1.00 98.31 88 TRP A O 1
ATOM 691 N N . ALA A 1 89 ? -5.276 5.075 15.011 1.00 98.44 89 ALA A N 1
ATOM 692 C CA . ALA A 1 89 ? -5.678 4.029 15.944 1.00 98.44 89 ALA A CA 1
ATOM 693 C C . ALA A 1 89 ? -5.873 4.596 17.352 1.00 98.44 89 ALA A C 1
ATOM 695 O O . ALA A 1 89 ? -6.879 4.291 17.995 1.00 98.44 89 ALA A O 1
ATOM 696 N N . GLU A 1 90 ? -4.957 5.452 17.807 1.00 98.06 90 GLU A N 1
ATOM 697 C CA . GLU A 1 90 ? -5.053 6.139 19.097 1.00 98.06 90 GLU A CA 1
ATOM 698 C C . GLU A 1 90 ? -6.282 7.053 19.163 1.00 98.06 90 GLU A C 1
ATOM 700 O O . GLU A 1 90 ? -7.090 6.949 20.092 1.00 98.06 90 GLU A O 1
ATOM 705 N N . SER A 1 91 ? -6.476 7.895 18.143 1.00 97.75 91 SER A N 1
ATOM 706 C CA . SER A 1 91 ? -7.622 8.807 18.064 1.00 97.75 91 SER A CA 1
ATOM 707 C C . SER A 1 91 ? -8.959 8.054 18.036 1.00 97.75 91 SER A C 1
ATOM 709 O O . SER A 1 91 ? -9.886 8.365 18.791 1.00 97.75 91 SER A O 1
ATOM 711 N N . THR A 1 92 ? -9.045 7.002 17.218 1.00 98.25 92 THR A N 1
ATOM 712 C CA . THR A 1 92 ? -10.251 6.175 17.081 1.00 98.25 92 THR A CA 1
ATOM 713 C C . THR A 1 92 ? -10.565 5.429 18.374 1.00 98.25 92 THR A C 1
ATOM 715 O O . THR A 1 92 ? -11.722 5.383 18.792 1.00 98.25 92 THR A O 1
ATOM 718 N N . ALA A 1 93 ? -9.552 4.872 19.042 1.00 98.31 93 ALA A N 1
ATOM 719 C CA . ALA A 1 93 ? -9.727 4.172 20.307 1.00 98.31 93 ALA A CA 1
ATOM 720 C C . ALA A 1 93 ? -10.281 5.092 21.405 1.00 98.31 93 ALA A C 1
ATOM 722 O O . ALA A 1 93 ? -11.243 4.718 22.078 1.00 98.31 93 ALA A O 1
ATOM 723 N N . ALA A 1 94 ? -9.738 6.306 21.535 1.00 97.62 94 ALA A N 1
ATOM 724 C CA . ALA A 1 94 ? -10.244 7.307 22.474 1.00 97.62 94 ALA A CA 1
ATOM 725 C C . ALA A 1 94 ? -11.698 7.707 22.160 1.00 9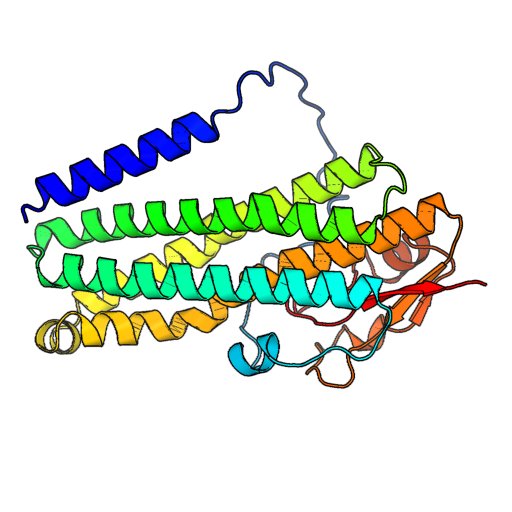7.62 94 ALA A C 1
ATOM 727 O O . ALA A 1 94 ? -12.530 7.820 23.065 1.00 97.62 94 ALA A O 1
ATOM 728 N N . GLY A 1 95 ? -12.031 7.869 20.874 1.00 97.31 95 GLY A N 1
ATOM 729 C CA . GLY A 1 95 ? -13.397 8.145 20.430 1.00 97.31 95 GLY A CA 1
ATOM 730 C C . GLY A 1 95 ? -14.381 7.023 20.780 1.00 97.31 95 GLY A C 1
ATOM 731 O O . GLY A 1 95 ? -15.478 7.297 21.261 1.00 97.31 95 GLY A O 1
ATOM 732 N N . LEU A 1 96 ? -13.986 5.762 20.587 1.00 97.75 96 LEU A N 1
ATOM 733 C CA . LEU A 1 96 ? -14.830 4.594 20.866 1.00 97.75 96 LEU A CA 1
ATOM 734 C C . LEU A 1 96 ? -15.018 4.323 22.361 1.00 97.75 96 LEU A C 1
ATOM 736 O O . LEU A 1 96 ? -16.100 3.892 22.763 1.00 97.75 96 LEU A O 1
ATOM 740 N N . GLU A 1 97 ? -13.997 4.585 23.178 1.00 97.12 97 GLU A N 1
ATOM 741 C CA . GLU A 1 97 ? -14.096 4.497 24.637 1.00 97.12 97 GLU A CA 1
ATOM 742 C C . GLU A 1 97 ? -15.134 5.484 25.185 1.00 97.12 97 GLU A C 1
ATOM 744 O O . GLU A 1 97 ? -15.975 5.110 26.003 1.00 97.12 97 GLU A O 1
ATOM 749 N N . ALA A 1 98 ? -15.112 6.727 24.697 1.00 96.81 98 ALA A N 1
ATOM 750 C CA . ALA A 1 98 ? -16.022 7.781 25.138 1.00 96.81 98 ALA A CA 1
ATOM 751 C C . ALA A 1 98 ? -17.445 7.664 24.556 1.00 96.81 98 ALA A C 1
ATOM 753 O O . ALA A 1 98 ? -18.362 8.336 25.035 1.00 96.81 98 ALA A O 1
ATOM 754 N N . ALA A 1 99 ? -17.638 6.854 23.513 1.00 97.25 99 ALA A N 1
ATOM 755 C CA . ALA A 1 99 ? -18.905 6.738 22.805 1.00 97.25 99 ALA A CA 1
ATOM 756 C C . ALA A 1 99 ? -19.923 5.846 23.528 1.00 97.25 99 ALA A C 1
ATOM 758 O O . ALA A 1 99 ? -19.593 4.782 24.074 1.00 97.25 99 ALA A O 1
ATOM 759 N N . ALA A 1 100 ? -21.195 6.245 23.433 1.00 97.31 100 ALA A N 1
ATOM 760 C CA . ALA A 1 100 ? -22.313 5.393 23.806 1.00 97.31 100 ALA A CA 1
ATOM 761 C C . ALA A 1 100 ? -22.327 4.126 22.924 1.00 97.31 100 ALA A C 1
ATOM 763 O O . ALA A 1 100 ? -21.970 4.210 21.744 1.00 97.31 100 ALA A O 1
ATOM 764 N N . PRO A 1 101 ? -22.701 2.946 23.458 1.00 96.81 101 PRO A N 1
ATOM 765 C CA . PRO A 1 101 ? -22.676 1.688 22.708 1.00 96.81 101 PRO A CA 1
ATOM 766 C C . PRO A 1 101 ? -23.389 1.739 21.351 1.00 96.81 101 PRO A C 1
ATOM 768 O O . PRO A 1 101 ? -22.895 1.167 20.382 1.00 96.81 101 PRO A O 1
ATOM 771 N N . GLU A 1 102 ? -24.513 2.446 21.278 1.00 97.12 102 GLU A N 1
ATOM 772 C CA . GLU A 1 102 ? -25.336 2.632 20.084 1.00 97.12 102 GLU A CA 1
ATOM 773 C C . GLU A 1 102 ? -24.656 3.445 18.968 1.00 97.12 102 GLU A C 1
ATOM 775 O O . GLU A 1 102 ? -24.969 3.238 17.796 1.00 97.12 102 GLU A O 1
ATOM 780 N N . ASP A 1 103 ? -23.688 4.305 19.298 1.00 97.81 103 ASP A N 1
ATOM 781 C CA . ASP A 1 103 ? -22.991 5.162 18.329 1.00 97.81 103 ASP A CA 1
ATOM 782 C C . ASP A 1 103 ? -21.737 4.495 17.737 1.00 97.81 103 ASP A C 1
ATOM 784 O O . ASP A 1 103 ? -21.194 4.941 16.721 1.00 97.81 103 ASP A O 1
ATOM 788 N N . ARG A 1 104 ? -21.243 3.417 18.360 1.00 97.06 104 ARG A N 1
ATOM 789 C CA . ARG A 1 104 ? -19.926 2.835 18.048 1.00 97.06 104 ARG A CA 1
ATOM 790 C C . ARG A 1 104 ? -19.815 2.329 16.620 1.00 97.06 104 ARG A C 1
ATOM 792 O O . ARG A 1 104 ? -18.795 2.566 15.984 1.00 97.06 104 ARG A O 1
ATOM 799 N N . ASP A 1 105 ? -20.843 1.669 16.094 1.00 97.75 105 ASP A N 1
ATOM 800 C CA . ASP A 1 105 ? -20.793 1.137 14.726 1.00 97.75 105 ASP A CA 1
ATOM 801 C C . ASP A 1 105 ? -20.706 2.264 13.679 1.00 97.75 105 ASP A C 1
ATOM 803 O O . ASP A 1 105 ? -19.981 2.128 12.689 1.00 97.75 105 ASP A O 1
ATOM 807 N N . ALA A 1 106 ? -21.371 3.401 13.919 1.00 97.06 106 ALA A N 1
ATOM 808 C CA . ALA A 1 106 ? -21.276 4.575 13.054 1.00 97.06 106 ALA A CA 1
ATOM 809 C C . ALA A 1 106 ? -19.882 5.220 13.127 1.00 97.06 106 ALA A C 1
ATOM 811 O O . ALA A 1 106 ? -19.303 5.554 12.092 1.00 97.06 106 ALA A O 1
ATOM 812 N N . ILE A 1 107 ? -19.312 5.330 14.333 1.00 97.12 107 ILE A N 1
ATOM 813 C CA . ILE A 1 107 ? -17.947 5.838 14.541 1.00 97.12 107 ILE A CA 1
ATOM 814 C C . ILE A 1 107 ? -16.919 4.930 13.862 1.00 97.12 107 ILE A C 1
ATOM 816 O O . ILE A 1 107 ? -16.041 5.434 13.169 1.00 97.12 107 ILE A O 1
ATOM 820 N N . ILE A 1 108 ? -17.042 3.603 13.998 1.00 98.38 108 ILE A N 1
ATOM 821 C CA . ILE A 1 108 ? -16.154 2.635 13.334 1.00 98.38 108 ILE A CA 1
ATOM 822 C C . ILE A 1 108 ? -16.210 2.818 11.817 1.00 98.38 108 ILE A C 1
ATOM 824 O O . ILE A 1 108 ? -15.164 2.906 11.177 1.00 98.38 108 ILE A O 1
ATOM 828 N N . ALA A 1 109 ? -17.409 2.884 11.233 1.00 97.88 109 ALA A N 1
ATOM 829 C CA . ALA A 1 109 ? -17.563 3.043 9.790 1.00 97.88 109 ALA A CA 1
ATOM 830 C C . ALA A 1 109 ? -16.908 4.340 9.286 1.00 97.88 109 ALA A C 1
ATOM 832 O O . ALA A 1 109 ? -16.159 4.313 8.309 1.00 97.88 109 ALA A O 1
ATOM 833 N N . ALA A 1 110 ? -17.146 5.454 9.982 1.00 97.62 110 ALA A N 1
ATOM 834 C CA . ALA A 1 110 ? -16.584 6.750 9.628 1.00 97.62 110 ALA A CA 1
ATOM 835 C C . ALA A 1 110 ? -15.053 6.774 9.786 1.00 97.62 110 ALA A C 1
ATOM 837 O O . ALA A 1 110 ? -14.343 7.171 8.865 1.00 97.62 110 ALA A O 1
ATOM 838 N N . ALA A 1 111 ? -14.534 6.267 10.908 1.00 97.88 111 ALA A N 1
ATOM 839 C CA . ALA A 1 111 ? -13.102 6.196 11.172 1.00 97.88 111 ALA A CA 1
ATOM 840 C C . ALA A 1 111 ? -12.370 5.340 10.130 1.00 97.88 111 ALA A C 1
ATOM 842 O O . ALA A 1 111 ? -11.319 5.747 9.637 1.00 97.88 111 ALA A O 1
ATOM 843 N N . VAL A 1 112 ? -12.924 4.181 9.757 1.00 98.38 112 VAL A N 1
ATOM 844 C CA . VAL A 1 112 ? -12.332 3.320 8.722 1.00 98.38 112 VAL A CA 1
ATOM 845 C C . VAL A 1 112 ? -12.341 4.015 7.363 1.00 98.38 112 VAL A C 1
ATOM 847 O O . VAL A 1 112 ? -11.321 3.992 6.680 1.00 98.38 112 VAL A O 1
ATOM 850 N N . ALA A 1 113 ? -13.433 4.682 6.980 1.00 97.75 113 ALA A N 1
ATOM 851 C CA . ALA A 1 113 ? -13.478 5.442 5.730 1.00 97.75 113 ALA A CA 1
ATOM 852 C C . ALA A 1 113 ? -12.397 6.539 5.687 1.00 97.75 113 ALA A C 1
ATOM 854 O O . ALA A 1 113 ? -11.695 6.672 4.683 1.00 97.75 113 ALA A O 1
ATOM 855 N N . THR A 1 114 ? -12.207 7.269 6.790 1.00 97.62 114 THR A N 1
ATOM 856 C CA . THR A 1 114 ? -11.145 8.277 6.917 1.00 97.62 114 THR A CA 1
ATOM 857 C C . THR A 1 114 ? -9.753 7.667 6.790 1.00 97.62 114 THR A C 1
ATOM 859 O O . THR A 1 114 ? -8.939 8.188 6.030 1.00 97.62 114 THR A O 1
ATOM 862 N N . LEU A 1 115 ? -9.472 6.549 7.471 1.00 98.31 115 LEU A N 1
ATOM 863 C CA . LEU A 1 115 ? -8.182 5.870 7.340 1.00 98.31 115 LEU A CA 1
ATOM 864 C C . LEU A 1 115 ? -7.921 5.465 5.890 1.00 98.31 115 LEU A C 1
ATOM 866 O O . LEU A 1 115 ? -6.858 5.758 5.354 1.00 98.31 115 LEU A O 1
ATOM 870 N N . ILE A 1 116 ? -8.889 4.816 5.241 1.00 97.94 116 ILE A N 1
ATOM 871 C CA . ILE A 1 116 ? -8.730 4.360 3.859 1.00 97.94 116 ILE A CA 1
ATOM 872 C C . ILE A 1 116 ? -8.460 5.539 2.919 1.00 97.94 116 ILE A C 1
ATOM 874 O O . ILE A 1 116 ? -7.568 5.441 2.080 1.00 97.94 116 ILE A O 1
ATOM 878 N N . ALA A 1 117 ? -9.144 6.673 3.092 1.00 97.44 117 ALA A N 1
ATOM 879 C CA . ALA A 1 117 ? -8.870 7.881 2.315 1.00 97.44 117 ALA A CA 1
ATOM 880 C C . ALA A 1 117 ? -7.427 8.394 2.504 1.00 97.44 117 ALA A C 1
ATOM 882 O O . ALA A 1 117 ? -6.759 8.713 1.520 1.00 97.44 117 ALA A O 1
ATOM 883 N N . LEU A 1 118 ? -6.917 8.412 3.740 1.00 97.75 118 LEU A N 1
ATOM 884 C CA . LEU A 1 118 ? -5.538 8.823 4.030 1.00 97.75 118 LEU A CA 1
ATOM 885 C C . LEU A 1 118 ? -4.510 7.861 3.415 1.00 97.75 118 LEU A C 1
ATOM 887 O O . LEU A 1 118 ? -3.556 8.293 2.767 1.00 97.75 118 LEU A O 1
ATOM 891 N N . LEU A 1 119 ? -4.711 6.547 3.560 1.00 97.50 119 LEU A N 1
ATOM 892 C CA . LEU A 1 119 ? -3.805 5.545 2.987 1.00 97.50 119 LEU A CA 1
ATOM 893 C C . LEU A 1 119 ? -3.798 5.604 1.450 1.00 97.50 119 LEU A C 1
ATOM 895 O O . LEU A 1 119 ? -2.733 5.500 0.839 1.00 97.50 119 LEU A O 1
ATOM 899 N N . ARG A 1 120 ? -4.957 5.845 0.821 1.00 97.50 120 ARG A N 1
ATOM 900 C CA . ARG A 1 120 ? -5.068 6.090 -0.627 1.00 97.50 120 ARG A CA 1
ATOM 901 C C . ARG A 1 120 ? -4.274 7.301 -1.062 1.00 97.50 120 ARG A C 1
ATOM 903 O O . ARG A 1 120 ? -3.485 7.200 -1.995 1.00 97.50 120 ARG A O 1
ATOM 910 N N . GLN A 1 121 ? -4.437 8.420 -0.361 1.00 97.00 121 GLN A N 1
ATOM 911 C CA . GLN A 1 121 ? -3.695 9.640 -0.652 1.00 97.00 121 GLN A CA 1
ATOM 912 C C . GLN A 1 121 ? -2.183 9.383 -0.641 1.00 97.00 121 GLN A C 1
ATOM 914 O O . GLN A 1 121 ? -1.479 9.803 -1.560 1.00 97.00 121 GLN A O 1
ATOM 919 N N . HIS A 1 122 ? -1.678 8.659 0.360 1.00 97.25 122 HIS A N 1
ATOM 920 C CA . HIS A 1 122 ? -0.263 8.303 0.404 1.00 97.25 122 HIS A CA 1
ATOM 921 C C . HIS A 1 122 ? 0.144 7.385 -0.760 1.00 97.25 122 HIS A C 1
ATOM 923 O O . HIS A 1 122 ? 1.181 7.622 -1.382 1.00 97.25 122 HIS A O 1
ATOM 929 N N . GLY A 1 123 ? -0.675 6.389 -1.111 1.00 96.12 123 GLY A N 1
ATOM 930 C CA . GLY A 1 123 ? -0.419 5.496 -2.247 1.00 96.12 123 GLY A CA 1
ATOM 931 C C . GLY A 1 123 ? -0.403 6.212 -3.598 1.00 96.12 123 GLY A C 1
ATOM 932 O O . GLY A 1 123 ? 0.516 6.007 -4.392 1.00 96.12 123 GLY A O 1
ATOM 933 N N . HIS A 1 124 ? -1.359 7.112 -3.835 1.00 96.75 124 HIS A N 1
ATOM 934 C CA . HIS A 1 124 ? -1.474 7.921 -5.057 1.00 96.75 124 HIS A CA 1
ATOM 935 C C . HIS A 1 124 ? -0.268 8.838 -5.274 1.00 96.75 124 HIS A C 1
ATOM 937 O O . HIS A 1 124 ? 0.025 9.210 -6.407 1.00 96.75 124 HIS A O 1
ATOM 943 N N . GLN A 1 125 ? 0.452 9.184 -4.208 1.00 96.12 125 GLN A N 1
ATOM 944 C CA . GLN A 1 125 ? 1.698 9.943 -4.286 1.00 96.12 125 GLN A CA 1
ATOM 945 C C . GLN A 1 125 ? 2.906 9.012 -4.449 1.00 96.12 125 GLN A C 1
ATOM 947 O O . GLN A 1 125 ? 3.687 9.141 -5.392 1.00 96.12 125 GLN A O 1
ATOM 952 N N . ALA A 1 126 ? 3.057 8.041 -3.548 1.00 96.00 126 ALA A N 1
ATOM 953 C CA . ALA A 1 126 ? 4.276 7.249 -3.443 1.00 96.00 126 ALA A CA 1
ATOM 954 C C . ALA A 1 126 ? 4.474 6.254 -4.598 1.00 96.00 126 ALA A C 1
ATOM 956 O O . ALA A 1 126 ? 5.609 6.063 -5.043 1.00 96.00 126 ALA A O 1
ATOM 957 N N . ILE A 1 127 ? 3.397 5.629 -5.091 1.00 95.25 127 ILE A N 1
ATOM 958 C CA . ILE A 1 127 ? 3.469 4.622 -6.161 1.00 95.25 127 ILE A CA 1
ATOM 959 C C . ILE A 1 127 ? 3.968 5.274 -7.469 1.00 95.25 127 ILE A C 1
ATOM 961 O O . ILE A 1 127 ? 4.994 4.824 -7.992 1.00 95.25 127 ILE A O 1
ATOM 965 N N . PRO A 1 128 ? 3.363 6.375 -7.973 1.00 95.19 128 PRO A N 1
ATOM 966 C CA . PRO A 1 128 ? 3.901 7.093 -9.130 1.00 95.19 128 PRO A CA 1
ATOM 967 C C . PRO A 1 128 ? 5.317 7.621 -8.933 1.00 95.19 128 PRO A C 1
ATOM 969 O O . PRO A 1 128 ? 6.146 7.494 -9.834 1.00 95.19 128 PRO A O 1
ATOM 972 N N . GLU A 1 129 ? 5.631 8.185 -7.766 1.00 93.88 129 GLU A N 1
ATOM 973 C CA . GLU A 1 129 ? 6.971 8.710 -7.501 1.00 93.88 129 GLU A CA 1
ATOM 974 C C . GLU A 1 129 ? 8.062 7.640 -7.629 1.00 93.88 129 GLU A C 1
ATOM 976 O O . GLU A 1 129 ? 9.128 7.914 -8.191 1.00 93.88 129 GLU A O 1
ATOM 981 N N . ALA A 1 130 ? 7.814 6.425 -7.129 1.00 93.19 130 ALA A N 1
ATOM 982 C CA . ALA A 1 130 ? 8.766 5.322 -7.221 1.00 93.19 130 ALA A CA 1
ATOM 983 C C . ALA A 1 130 ? 9.024 4.902 -8.680 1.00 93.19 130 ALA A C 1
ATOM 985 O O . ALA A 1 130 ? 10.183 4.723 -9.076 1.00 93.19 130 ALA A O 1
ATOM 986 N N . ALA A 1 131 ? 7.968 4.822 -9.496 1.00 93.50 131 ALA A N 1
ATOM 987 C CA . ALA A 1 131 ? 8.079 4.508 -10.920 1.00 93.50 131 ALA A CA 1
ATOM 988 C C . ALA A 1 131 ? 8.787 5.615 -11.714 1.00 93.50 131 ALA A C 1
ATOM 990 O O . ALA A 1 131 ? 9.660 5.349 -12.536 1.00 93.50 131 ALA A O 1
ATOM 991 N N . ILE A 1 132 ? 8.464 6.882 -11.453 1.00 91.56 132 ILE A N 1
ATOM 992 C CA . ILE A 1 132 ? 9.047 8.017 -12.183 1.00 91.56 132 ILE A CA 1
ATOM 993 C C . ILE A 1 132 ? 10.549 8.146 -11.895 1.00 91.56 132 ILE A C 1
ATOM 995 O O . ILE A 1 132 ? 11.346 8.406 -12.800 1.00 91.56 132 ILE A O 1
ATOM 999 N N . VAL A 1 133 ? 10.960 7.943 -10.641 1.00 91.44 133 VAL A N 1
ATOM 1000 C CA . VAL A 1 133 ? 12.371 8.039 -10.234 1.00 91.44 133 VAL A CA 1
ATOM 1001 C C . VAL A 1 133 ? 13.233 6.972 -10.907 1.00 91.44 133 VAL A C 1
ATOM 1003 O O . VAL A 1 133 ? 14.378 7.255 -11.262 1.00 91.44 133 VAL A O 1
ATOM 1006 N N . THR A 1 134 ? 12.698 5.768 -11.103 1.00 91.69 134 THR A N 1
ATOM 1007 C CA . THR A 1 134 ? 13.400 4.661 -11.775 1.00 91.69 134 THR A CA 1
ATOM 1008 C C . THR A 1 134 ? 13.376 4.778 -13.289 1.00 91.69 134 THR A C 1
ATOM 1010 O O . THR A 1 134 ? 14.401 4.520 -13.921 1.00 91.69 134 THR A O 1
ATOM 1013 N N . ALA A 1 135 ? 12.274 5.274 -13.857 1.00 90.50 135 ALA A N 1
ATOM 1014 C CA . ALA A 1 135 ? 12.170 5.583 -15.281 1.00 90.50 135 ALA A CA 1
ATOM 1015 C 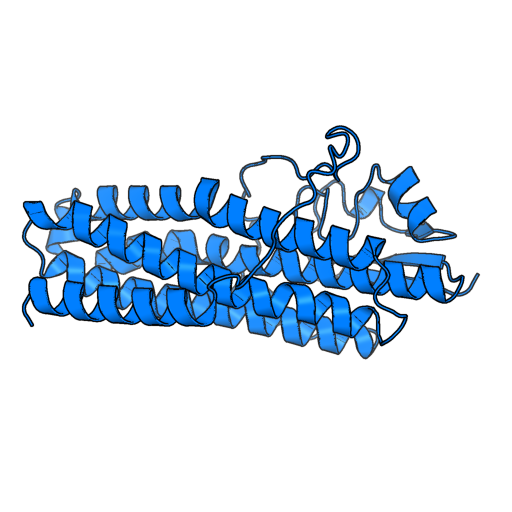C . ALA A 1 135 ? 13.177 6.660 -15.729 1.00 90.50 135 ALA A C 1
ATOM 1017 O O . ALA A 1 135 ? 13.561 6.704 -16.895 1.00 90.50 135 ALA A O 1
ATOM 1018 N N . ALA A 1 136 ? 13.631 7.523 -14.809 1.00 84.06 136 ALA A N 1
ATOM 1019 C CA . ALA A 1 136 ? 14.708 8.501 -15.000 1.00 84.06 136 ALA A CA 1
ATOM 1020 C C . ALA A 1 136 ? 14.598 9.348 -16.287 1.00 84.06 136 ALA A C 1
ATOM 1022 O O . ALA A 1 136 ? 15.604 9.686 -16.907 1.00 84.06 136 ALA A O 1
ATOM 1023 N N . GLY A 1 137 ? 13.374 9.710 -16.681 1.00 74.81 137 GLY A N 1
ATOM 1024 C CA . GLY A 1 137 ? 13.133 10.568 -17.842 1.00 74.81 137 GLY A CA 1
ATOM 1025 C C . GLY A 1 137 ? 13.115 9.852 -19.194 1.00 74.81 137 GLY A C 1
ATOM 1026 O O . GLY A 1 137 ? 13.094 10.541 -20.209 1.00 74.81 137 GLY A O 1
ATOM 1027 N N . ALA A 1 138 ? 13.041 8.516 -19.233 1.00 75.31 138 ALA A N 1
ATOM 1028 C CA . ALA A 1 138 ? 12.902 7.706 -20.453 1.00 75.31 138 ALA A CA 1
ATOM 1029 C C . ALA A 1 138 ? 11.636 7.987 -21.303 1.00 75.31 138 ALA A C 1
ATOM 1031 O O . ALA A 1 138 ? 11.357 7.285 -22.266 1.00 75.31 138 ALA A O 1
ATOM 1032 N N . GLY A 1 139 ? 10.874 9.037 -20.995 1.00 66.06 139 GLY A N 1
ATOM 1033 C CA . GLY A 1 139 ? 9.556 9.293 -21.560 1.00 66.06 139 GLY A CA 1
ATOM 1034 C C . GLY A 1 139 ? 8.490 8.453 -20.857 1.00 66.06 139 GLY A C 1
ATOM 1035 O O . GLY A 1 139 ? 8.683 7.280 -20.563 1.00 66.06 139 GLY A O 1
ATOM 1036 N N . MET A 1 140 ? 7.353 9.073 -20.545 1.00 83.06 140 MET A N 1
ATOM 1037 C CA . MET A 1 140 ? 6.196 8.367 -19.994 1.00 83.06 140 MET A CA 1
ATOM 1038 C C . MET A 1 140 ? 5.356 7.858 -21.161 1.00 83.06 140 MET A C 1
ATOM 1040 O O . MET A 1 140 ? 4.509 8.585 -21.683 1.00 83.06 140 MET A O 1
ATOM 1044 N N . THR A 1 141 ? 5.632 6.643 -21.632 1.00 87.75 141 THR A N 1
ATOM 1045 C CA . THR A 1 141 ? 4.844 6.069 -22.727 1.00 87.75 141 THR A CA 1
ATOM 1046 C C . THR A 1 141 ? 3.391 5.844 -22.284 1.00 87.75 141 THR A C 1
ATOM 1048 O O . THR A 1 141 ? 3.126 5.651 -21.092 1.00 87.75 141 THR A O 1
ATOM 1051 N N . PRO A 1 142 ? 2.420 5.822 -23.217 1.00 90.56 142 PRO A N 1
ATOM 1052 C CA . PRO A 1 142 ? 1.035 5.498 -22.876 1.00 90.56 142 PRO A CA 1
ATOM 1053 C C . PRO A 1 142 ? 0.893 4.140 -22.174 1.00 90.56 142 PRO A C 1
ATOM 1055 O O . PRO A 1 142 ? 0.094 4.009 -21.250 1.00 90.56 142 PRO A O 1
ATOM 1058 N N . ARG A 1 143 ? 1.708 3.149 -22.567 1.00 88.81 143 ARG A N 1
ATOM 1059 C CA . ARG A 1 143 ? 1.755 1.827 -21.927 1.00 88.81 143 ARG A CA 1
ATOM 1060 C C . ARG A 1 143 ? 2.176 1.938 -20.463 1.00 88.81 143 ARG A C 1
ATOM 1062 O O . ARG A 1 143 ? 1.465 1.438 -19.597 1.00 88.81 143 ARG A O 1
ATOM 1069 N N . PHE A 1 144 ? 3.282 2.631 -20.193 1.00 91.06 144 PHE A N 1
ATOM 1070 C CA . PHE A 1 144 ? 3.789 2.841 -18.838 1.00 91.06 144 PHE A CA 1
ATOM 1071 C C . PHE A 1 144 ? 2.769 3.557 -17.944 1.00 91.06 144 PHE A C 1
ATOM 1073 O O . PHE A 1 144 ? 2.496 3.107 -16.833 1.00 91.06 144 PHE A O 1
ATOM 1080 N N . LEU A 1 145 ? 2.149 4.631 -18.446 1.00 93.12 145 LEU A N 1
ATOM 1081 C CA . LEU A 1 145 ? 1.115 5.367 -17.711 1.00 93.12 145 LEU A CA 1
ATOM 1082 C C . LEU A 1 145 ? -0.119 4.505 -17.426 1.00 93.12 145 LEU A C 1
ATOM 1084 O O . LEU A 1 145 ? -0.653 4.552 -16.320 1.00 93.12 145 LEU A O 1
ATOM 1088 N N . SER A 1 146 ? -0.547 3.691 -18.395 1.00 93.62 146 SER A N 1
ATOM 1089 C CA . SER A 1 146 ? -1.657 2.757 -18.206 1.00 93.62 146 SER A CA 1
ATOM 1090 C C . SER A 1 146 ? -1.337 1.712 -17.136 1.00 93.62 146 SER A C 1
ATOM 1092 O O . SER A 1 146 ? -2.172 1.463 -16.273 1.00 93.62 146 SER A O 1
ATOM 1094 N N . GLN A 1 147 ? -0.140 1.119 -17.163 1.00 92.12 147 GLN A N 1
ATOM 1095 C CA . GLN A 1 147 ? 0.283 0.131 -16.165 1.00 92.12 147 GLN A CA 1
ATOM 1096 C C . GLN A 1 147 ? 0.371 0.751 -14.769 1.00 92.12 147 GLN A C 1
ATOM 1098 O O . GLN A 1 147 ? -0.119 0.166 -13.807 1.00 92.12 147 GLN A O 1
ATOM 1103 N N . LEU A 1 148 ? 0.922 1.962 -14.661 1.00 93.88 148 LEU A N 1
ATOM 1104 C CA . LEU A 1 148 ? 0.987 2.688 -13.398 1.00 93.88 148 LEU A CA 1
ATOM 1105 C C . LEU A 1 148 ? -0.412 3.002 -12.843 1.00 93.88 148 LEU A C 1
ATOM 1107 O O . LEU A 1 148 ? -0.648 2.823 -11.649 1.00 93.88 148 LEU A O 1
ATOM 1111 N N . GLY A 1 149 ? -1.349 3.409 -13.705 1.00 94.88 149 GLY A N 1
ATOM 1112 C CA . GLY A 1 149 ? -2.754 3.598 -13.337 1.00 94.88 149 GLY A CA 1
ATOM 1113 C C . GLY A 1 149 ? -3.379 2.319 -12.778 1.00 94.88 149 GLY A C 1
ATOM 1114 O O . GLY A 1 149 ? -3.973 2.351 -11.702 1.00 94.88 149 GLY A O 1
ATOM 1115 N N . THR A 1 150 ? -3.160 1.177 -13.438 1.00 93.69 150 THR A N 1
ATOM 1116 C CA . THR A 1 150 ? -3.621 -0.133 -12.952 1.00 93.69 150 THR A CA 1
ATOM 1117 C C . THR A 1 150 ? -3.062 -0.463 -11.568 1.00 93.69 150 THR A C 1
ATOM 1119 O O . THR A 1 150 ? -3.805 -0.951 -10.721 1.00 93.69 150 THR A O 1
ATOM 1122 N N . MET A 1 151 ? -1.786 -0.174 -11.298 1.00 93.25 151 MET A N 1
ATOM 1123 C CA . MET A 1 151 ? -1.181 -0.432 -9.983 1.00 93.25 151 MET A CA 1
ATOM 1124 C C . MET A 1 151 ? -1.797 0.428 -8.876 1.00 93.25 151 MET A C 1
ATOM 1126 O O . MET A 1 151 ? -2.072 -0.074 -7.785 1.00 93.25 151 MET A O 1
ATOM 1130 N N . VAL A 1 152 ? -2.064 1.706 -9.157 1.00 95.19 152 VAL A N 1
ATOM 1131 C CA . VAL A 1 152 ? -2.750 2.598 -8.211 1.00 95.19 152 VAL A CA 1
ATOM 1132 C C . VAL A 1 152 ? -4.176 2.104 -7.943 1.00 95.19 152 VAL A C 1
ATOM 1134 O O . VAL A 1 152 ? -4.566 1.953 -6.786 1.00 95.19 152 VAL A O 1
ATOM 1137 N N . SER A 1 153 ? -4.935 1.760 -8.986 1.00 94.38 153 SER A N 1
ATOM 1138 C CA . SER A 1 153 ? -6.299 1.233 -8.834 1.00 94.38 153 SER A CA 1
ATOM 1139 C C . SER A 1 153 ? -6.348 -0.122 -8.119 1.00 94.38 153 SER A C 1
ATOM 1141 O O . SER A 1 153 ? -7.268 -0.375 -7.337 1.00 94.38 153 SER A O 1
ATOM 1143 N N . ALA A 1 154 ? -5.363 -0.995 -8.341 1.00 90.56 154 ALA A N 1
ATOM 1144 C CA . ALA A 1 154 ? -5.245 -2.257 -7.619 1.00 90.56 154 ALA A CA 1
ATOM 1145 C C . ALA A 1 154 ? -4.994 -2.012 -6.124 1.00 90.56 154 ALA A C 1
ATOM 1147 O O . ALA A 1 154 ? -5.690 -2.585 -5.286 1.00 90.56 154 ALA A O 1
ATOM 1148 N N . ASN A 1 155 ? -4.075 -1.101 -5.783 1.00 92.56 155 ASN A N 1
ATOM 1149 C CA . ASN A 1 155 ? -3.828 -0.693 -4.400 1.00 92.56 155 ASN A CA 1
ATOM 1150 C C . ASN A 1 155 ? -5.111 -0.179 -3.720 1.00 92.56 155 ASN A C 1
ATOM 1152 O O . ASN A 1 155 ? -5.438 -0.600 -2.610 1.00 92.56 155 ASN A O 1
ATOM 1156 N N . ASP A 1 156 ? -5.881 0.665 -4.411 1.00 94.94 156 ASP A N 1
ATOM 1157 C CA . ASP A 1 156 ? -7.160 1.180 -3.911 1.00 94.94 156 ASP A CA 1
ATOM 1158 C C . ASP A 1 156 ? -8.200 0.079 -3.690 1.00 94.94 156 ASP A C 1
ATOM 1160 O O . ASP A 1 156 ? -8.955 0.133 -2.717 1.00 94.94 156 ASP A O 1
ATOM 1164 N N . SER A 1 157 ? -8.232 -0.913 -4.580 1.00 92.56 157 SER A N 1
ATOM 1165 C CA . SER A 1 157 ? -9.144 -2.055 -4.493 1.00 92.56 157 SER A CA 1
ATOM 1166 C C . SER A 1 157 ? -8.789 -2.968 -3.319 1.00 92.56 157 SER A C 1
ATOM 1168 O O . SER A 1 157 ? -9.682 -3.459 -2.632 1.00 92.56 157 SER A O 1
ATOM 1170 N N . PHE A 1 158 ? -7.499 -3.165 -3.031 1.00 89.62 158 PHE A N 1
ATOM 1171 C CA . PHE A 1 158 ? -7.058 -3.920 -1.855 1.00 89.62 158 PHE A CA 1
ATOM 1172 C C . PHE A 1 158 ? -7.404 -3.210 -0.543 1.00 89.62 158 PHE A C 1
ATOM 1174 O O . PHE A 1 158 ? -7.853 -3.858 0.409 1.00 89.62 158 PHE A O 1
ATOM 1181 N N . LEU A 1 159 ? -7.246 -1.885 -0.491 1.00 92.81 159 LEU A N 1
ATOM 1182 C CA . LEU A 1 159 ? -7.629 -1.092 0.676 1.00 92.81 159 LEU A CA 1
ATOM 1183 C C . LEU A 1 159 ? -9.123 -1.272 1.003 1.00 92.81 159 LEU A C 1
ATOM 1185 O O . LEU A 1 159 ? -9.455 -1.604 2.145 1.00 92.81 159 LEU A O 1
ATOM 1189 N N . ASP A 1 160 ? -10.001 -1.162 0.002 1.00 92.06 160 ASP A N 1
ATOM 1190 C CA . ASP A 1 160 ? -11.454 -1.309 0.177 1.00 92.06 160 ASP A CA 1
ATOM 1191 C C . ASP A 1 160 ? -11.904 -2.755 0.394 1.00 92.06 160 ASP A C 1
ATOM 1193 O O . ASP A 1 160 ? -12.736 -3.035 1.255 1.00 92.06 160 ASP A O 1
ATOM 1197 N N . GLY A 1 161 ? -11.381 -3.686 -0.401 1.00 92.81 161 GLY A N 1
ATOM 1198 C CA . GLY A 1 161 ? -11.842 -5.072 -0.420 1.00 92.81 161 GLY A CA 1
ATOM 1199 C C . GLY A 1 161 ? -11.243 -5.942 0.682 1.00 92.81 161 GLY A C 1
ATOM 1200 O O . GLY A 1 161 ? -11.751 -7.030 0.941 1.00 92.81 161 GLY A O 1
ATOM 1201 N N . SER A 1 162 ? -10.158 -5.497 1.327 1.00 93.31 162 SER A N 1
ATOM 1202 C CA . SER A 1 162 ? -9.372 -6.338 2.234 1.00 93.31 162 SER A CA 1
ATOM 1203 C C . SER A 1 162 ? -9.035 -5.650 3.556 1.00 93.31 162 SER A C 1
ATOM 1205 O O . SER A 1 162 ? -9.441 -6.138 4.618 1.00 93.31 162 SER A O 1
ATOM 1207 N N . LEU A 1 163 ? -8.296 -4.534 3.534 1.00 93.75 163 LEU A N 1
ATOM 1208 C CA . LEU A 1 163 ? -7.814 -3.902 4.770 1.00 93.75 163 LEU A CA 1
ATOM 1209 C C . LEU A 1 163 ? -8.947 -3.253 5.569 1.00 93.75 163 LEU A C 1
ATOM 1211 O O . LEU A 1 163 ? -9.091 -3.560 6.752 1.00 93.75 163 LEU A O 1
ATOM 1215 N N . GLY A 1 164 ? -9.761 -2.410 4.929 1.00 96.19 164 GLY A N 1
ATOM 1216 C CA . GLY A 1 164 ? -10.870 -1.701 5.571 1.00 96.19 164 GLY A CA 1
ATOM 1217 C C . GLY A 1 164 ? -11.834 -2.638 6.312 1.00 96.19 164 GLY A C 1
ATOM 1218 O O . GLY A 1 164 ? -12.031 -2.460 7.517 1.00 96.19 164 GLY A O 1
ATOM 1219 N N . PRO A 1 165 ? -12.367 -3.690 5.658 1.00 97.44 165 PRO A N 1
ATOM 1220 C CA . PRO A 1 165 ? -13.219 -4.682 6.308 1.00 97.44 165 PRO A CA 1
ATOM 1221 C C . PRO A 1 165 ? -12.537 -5.372 7.494 1.00 97.44 165 PRO A C 1
ATOM 1223 O O . PRO A 1 165 ? -13.135 -5.499 8.559 1.00 97.44 165 PRO A O 1
ATOM 1226 N N . SER A 1 166 ? -11.258 -5.741 7.350 1.00 96.19 166 SER A N 1
ATOM 1227 C CA . SER A 1 166 ? -10.504 -6.405 8.424 1.00 96.19 166 SER A CA 1
ATOM 1228 C C . SER A 1 166 ? -10.334 -5.511 9.657 1.00 96.19 166 SER A C 1
ATOM 1230 O O . SER A 1 166 ? -10.455 -5.984 10.787 1.00 96.19 166 SER A O 1
ATOM 1232 N N . ILE A 1 167 ? -10.063 -4.219 9.450 1.00 97.88 167 ILE A N 1
ATOM 1233 C CA . ILE A 1 167 ? -9.956 -3.232 10.530 1.00 97.88 167 ILE A CA 1
ATOM 1234 C C . ILE A 1 167 ? -11.320 -3.024 11.194 1.00 97.88 167 ILE A C 1
ATOM 1236 O O . ILE A 1 167 ? -11.412 -3.055 12.421 1.00 97.88 167 ILE A O 1
ATOM 1240 N N . ALA A 1 168 ? -12.383 -2.859 10.401 1.00 98.12 168 ALA A N 1
ATOM 1241 C CA . ALA A 1 168 ? -13.735 -2.677 10.917 1.00 98.12 168 ALA A CA 1
ATOM 1242 C C . ALA A 1 168 ? -14.172 -3.868 11.782 1.00 98.12 168 ALA A C 1
ATOM 1244 O O . ALA A 1 168 ? -14.680 -3.680 12.886 1.00 98.12 168 ALA A O 1
ATOM 1245 N N . ASP A 1 169 ? -13.928 -5.095 11.322 1.00 98.19 169 ASP A N 1
ATOM 1246 C CA . ASP A 1 169 ? -14.253 -6.305 12.077 1.00 98.19 169 ASP A CA 1
ATOM 1247 C C . ASP A 1 169 ? -13.443 -6.412 13.366 1.00 98.19 169 ASP A C 1
ATOM 1249 O O . ASP A 1 169 ? -13.998 -6.746 14.416 1.00 98.19 169 ASP A O 1
ATOM 1253 N N . ARG A 1 170 ? -12.153 -6.060 13.324 1.00 97.94 170 ARG A N 1
ATOM 1254 C CA . ARG A 1 170 ? -11.299 -6.032 14.515 1.00 97.94 170 ARG A CA 1
ATOM 1255 C C . ARG A 1 170 ? -11.797 -5.023 15.549 1.00 97.94 170 ARG A C 1
ATOM 1257 O O . ARG A 1 170 ? -11.874 -5.363 16.727 1.00 97.94 170 ARG A O 1
ATOM 1264 N N . LEU A 1 171 ? -12.181 -3.821 15.117 1.00 98.38 171 LEU A N 1
ATOM 1265 C CA . LEU A 1 171 ? -12.767 -2.800 15.987 1.00 98.38 171 LEU A CA 1
ATOM 1266 C C . LEU A 1 171 ? -14.094 -3.261 16.589 1.00 98.38 171 LEU A C 1
ATOM 1268 O O . LEU A 1 171 ? -14.277 -3.156 17.798 1.00 98.38 171 LEU A O 1
ATOM 1272 N N . ARG A 1 172 ? -14.999 -3.824 15.778 1.00 98.38 172 ARG A N 1
ATOM 1273 C CA . ARG A 1 172 ? -16.289 -4.351 16.257 1.00 98.38 172 ARG A CA 1
ATOM 1274 C C . ARG A 1 172 ? -16.104 -5.443 17.304 1.00 98.38 172 ARG A C 1
ATOM 1276 O O . ARG A 1 172 ? -16.843 -5.472 18.282 1.00 98.38 172 ARG A O 1
ATOM 1283 N N . GLN A 1 173 ? -15.135 -6.336 17.107 1.00 97.94 173 GLN A N 1
ATOM 1284 C CA . GLN A 1 173 ? -14.784 -7.352 18.100 1.00 97.94 173 GLN A CA 1
ATOM 1285 C C . GLN A 1 173 ? -14.263 -6.702 19.384 1.00 97.94 173 GLN A C 1
ATOM 1287 O O . GLN A 1 173 ? -14.763 -7.014 20.461 1.00 97.94 173 GLN A O 1
ATOM 1292 N N . ALA A 1 174 ? -13.327 -5.756 19.264 1.00 97.69 174 ALA A N 1
ATOM 1293 C CA . ALA A 1 174 ? -12.733 -5.066 20.404 1.00 97.69 174 ALA A CA 1
ATOM 1294 C C . ALA A 1 174 ? -13.781 -4.337 21.259 1.00 97.69 174 ALA A C 1
ATOM 1296 O O . ALA A 1 174 ? -13.799 -4.499 22.475 1.00 97.69 174 ALA A O 1
ATOM 1297 N N . VAL A 1 175 ? -14.709 -3.596 20.640 1.00 97.94 175 VAL A N 1
ATOM 1298 C CA . VAL A 1 175 ? -15.713 -2.820 21.390 1.00 97.94 175 VAL A CA 1
ATOM 1299 C C . VAL A 1 175 ? -16.858 -3.650 21.977 1.00 97.94 175 VAL A C 1
ATOM 1301 O O . VAL A 1 175 ? -17.636 -3.140 22.788 1.00 97.94 175 VAL A O 1
ATOM 1304 N N . ARG A 1 176 ? -16.993 -4.910 21.547 1.00 97.44 176 ARG A N 1
ATOM 1305 C CA . ARG A 1 176 ? -17.961 -5.880 22.082 1.00 97.44 176 ARG A CA 1
ATOM 1306 C C . ARG A 1 176 ? -17.365 -6.754 23.181 1.00 97.44 176 ARG A C 1
ATOM 1308 O O . ARG A 1 176 ? -18.128 -7.402 23.891 1.00 97.44 176 ARG A O 1
ATOM 1315 N N . ASP A 1 177 ? -16.043 -6.775 23.324 1.00 97.88 177 ASP A N 1
ATOM 1316 C CA . ASP A 1 177 ? -15.350 -7.508 24.377 1.00 97.88 177 ASP A CA 1
ATOM 1317 C C . ASP A 1 177 ? -15.369 -6.696 25.690 1.00 97.88 177 ASP A C 1
ATOM 1319 O O . ASP A 1 177 ? -14.760 -5.622 25.765 1.00 97.88 177 ASP A O 1
ATOM 1323 N N . PRO A 1 178 ? -16.044 -7.186 26.752 1.00 97.19 178 PRO A N 1
ATOM 1324 C CA . PRO A 1 178 ? -16.117 -6.474 28.024 1.00 97.19 178 PRO A CA 1
ATOM 1325 C C . PRO A 1 178 ? -14.755 -6.263 28.694 1.00 97.19 178 PRO A C 1
ATOM 1327 O O . PRO A 1 178 ? -14.581 -5.265 29.388 1.00 97.19 178 PRO A O 1
ATOM 1330 N N . ALA A 1 179 ? -13.790 -7.170 28.504 1.00 97.69 179 ALA A N 1
ATOM 1331 C CA . ALA A 1 179 ? -12.461 -7.057 29.102 1.00 97.69 179 ALA A CA 1
ATOM 1332 C C . ALA A 1 179 ? -11.631 -5.959 28.422 1.00 97.69 179 ALA A C 1
ATOM 1334 O O . ALA A 1 179 ? -10.955 -5.178 29.099 1.00 97.69 179 ALA A O 1
ATOM 1335 N N . ILE A 1 180 ? -11.731 -5.856 27.093 1.00 97.12 180 ILE A N 1
ATOM 1336 C CA . ILE A 1 180 ? -11.117 -4.760 26.334 1.00 97.12 180 ILE A CA 1
ATOM 1337 C C . ILE A 1 180 ? -11.758 -3.434 26.741 1.00 97.12 180 ILE A C 1
ATOM 1339 O O . ILE A 1 180 ? -11.049 -2.508 27.127 1.00 97.12 180 ILE A O 1
ATOM 1343 N N . MET A 1 181 ? -13.091 -3.357 26.749 1.00 97.12 181 MET A N 1
ATOM 1344 C CA . MET A 1 181 ? -13.794 -2.123 27.107 1.00 97.12 181 MET A CA 1
ATOM 1345 C C . MET A 1 181 ? -13.563 -1.686 28.559 1.00 97.12 181 MET A C 1
ATOM 1347 O O . MET A 1 181 ? -13.504 -0.489 28.816 1.00 97.12 181 MET A O 1
ATOM 1351 N N . ALA A 1 182 ? -13.385 -2.618 29.500 1.00 96.88 182 ALA A N 1
ATOM 1352 C CA . ALA A 1 182 ? -13.025 -2.294 30.883 1.00 96.88 182 ALA A CA 1
ATOM 1353 C C . ALA A 1 182 ? -11.606 -1.713 31.017 1.00 96.88 182 ALA A C 1
ATOM 1355 O O . ALA A 1 182 ? -11.333 -0.983 31.967 1.00 96.88 182 ALA A O 1
ATOM 1356 N N . THR A 1 183 ? -10.712 -2.037 30.078 1.00 97.38 183 THR A N 1
ATOM 1357 C CA . THR A 1 183 ? -9.342 -1.500 30.024 1.00 97.38 183 THR A CA 1
ATOM 1358 C C . THR A 1 183 ? -9.281 -0.153 29.288 1.00 97.38 183 THR A C 1
ATOM 1360 O O . THR A 1 183 ? -8.341 0.613 29.489 1.00 97.38 183 THR A O 1
ATOM 1363 N N . GLY A 1 184 ? -10.282 0.152 28.458 1.00 96.81 184 GLY A N 1
ATOM 1364 C CA . GLY A 1 184 ? -10.406 1.424 27.746 1.00 96.81 184 GLY A CA 1
ATOM 1365 C C . GLY A 1 184 ? -9.605 1.484 26.444 1.00 96.81 184 GLY A C 1
ATOM 1366 O O . GLY A 1 184 ? -9.261 0.454 25.849 1.00 96.81 184 GLY A O 1
ATOM 1367 N N . ALA A 1 185 ? -9.300 2.701 25.982 1.00 97.25 185 ALA A N 1
ATOM 1368 C CA . ALA A 1 185 ? -8.674 2.950 24.683 1.00 97.25 185 ALA A CA 1
ATOM 1369 C C . ALA A 1 185 ? -7.363 2.179 24.479 1.00 97.25 185 ALA A C 1
ATOM 1371 O O . ALA A 1 185 ? -7.116 1.672 23.386 1.00 97.25 185 ALA A O 1
ATOM 1372 N N . LEU A 1 186 ? -6.550 2.010 25.525 1.00 97.25 186 LEU A N 1
ATOM 1373 C CA . LEU A 1 186 ? -5.265 1.312 25.425 1.00 97.25 186 LEU A CA 1
ATOM 1374 C C . LEU A 1 186 ? -5.414 -0.134 24.917 1.00 97.25 186 LEU A C 1
ATOM 1376 O O . LEU A 1 186 ? -4.621 -0.585 24.090 1.00 97.25 186 LEU A O 1
ATOM 1380 N N . ALA A 1 187 ? -6.439 -0.865 25.366 1.00 97.50 187 ALA A N 1
ATOM 1381 C CA . ALA A 1 187 ? -6.672 -2.232 24.898 1.00 97.50 187 ALA A CA 1
ATOM 1382 C C . ALA A 1 187 ? -7.226 -2.272 23.466 1.00 97.50 187 ALA A C 1
ATOM 1384 O O . ALA A 1 187 ? -6.900 -3.190 22.711 1.00 97.50 187 ALA A O 1
ATOM 1385 N N . ILE A 1 188 ? -8.007 -1.264 23.063 1.00 97.81 188 ILE A N 1
ATOM 1386 C CA . ILE A 1 188 ? -8.474 -1.116 21.677 1.00 97.81 188 ILE A CA 1
ATOM 1387 C C . ILE A 1 188 ? -7.277 -0.863 20.748 1.00 97.81 188 ILE A C 1
ATOM 1389 O O . ILE A 1 188 ? -7.148 -1.540 19.727 1.00 97.81 188 ILE A O 1
ATOM 1393 N N . VAL A 1 189 ? -6.355 0.032 21.130 1.00 98.00 189 VAL A N 1
ATOM 1394 C CA . VAL A 1 189 ? -5.092 0.253 20.403 1.00 98.00 189 VAL A CA 1
ATOM 1395 C C . VAL A 1 189 ? -4.299 -1.049 20.310 1.00 98.00 189 VAL A C 1
ATOM 1397 O O . VAL A 1 189 ? -3.903 -1.444 19.216 1.00 98.00 189 VAL A O 1
ATOM 1400 N N . GLY A 1 190 ? -4.139 -1.782 21.416 1.00 96.69 190 GLY A N 1
ATOM 1401 C CA . GLY A 1 190 ? -3.469 -3.086 21.412 1.00 96.69 190 GLY A CA 1
ATOM 1402 C C . GLY A 1 190 ? -4.100 -4.089 20.434 1.00 96.69 190 GLY A C 1
ATOM 1403 O O . GLY A 1 190 ? -3.389 -4.793 19.714 1.00 96.69 190 GLY A O 1
ATOM 1404 N N . ALA A 1 191 ? -5.432 -4.115 20.333 1.00 95.56 191 ALA A N 1
ATOM 1405 C CA . ALA A 1 191 ? -6.133 -4.950 19.361 1.00 95.56 191 ALA A CA 1
ATOM 1406 C C . ALA A 1 191 ? -5.836 -4.536 17.908 1.00 95.56 191 ALA A C 1
ATOM 1408 O O . ALA A 1 191 ? -5.717 -5.416 17.048 1.00 95.56 191 ALA A O 1
ATOM 1409 N N . LEU A 1 192 ? -5.698 -3.233 17.643 1.00 96.25 192 LEU A N 1
ATOM 1410 C CA . LEU A 1 192 ? -5.358 -2.662 16.337 1.00 96.25 192 LEU A CA 1
ATOM 1411 C C . LEU A 1 192 ? -3.885 -2.860 15.958 1.00 96.25 192 LEU A C 1
ATOM 1413 O O . LEU A 1 192 ? -3.587 -3.070 14.781 1.00 96.25 192 LEU A O 1
ATOM 1417 N N . MET A 1 193 ? -2.958 -2.861 16.916 1.00 95.56 193 MET A N 1
ATOM 1418 C CA . MET A 1 193 ? -1.524 -3.024 16.633 1.00 95.56 193 MET A CA 1
ATOM 1419 C C . MET A 1 193 ? -1.189 -4.357 15.949 1.00 95.56 193 MET A C 1
ATOM 1421 O O . MET A 1 193 ? -0.230 -4.435 15.185 1.00 95.56 193 MET A O 1
ATOM 1425 N N . ALA A 1 194 ? -2.038 -5.377 16.099 1.00 91.62 194 ALA A N 1
ATOM 1426 C CA . ALA A 1 194 ? -1.920 -6.637 15.363 1.00 91.62 194 ALA A CA 1
ATOM 1427 C C . ALA A 1 194 ? -2.019 -6.485 13.827 1.00 91.62 194 ALA A C 1
ATOM 1429 O O . ALA A 1 194 ? -1.567 -7.362 13.096 1.00 91.62 194 ALA A O 1
ATOM 1430 N N . LEU A 1 195 ? -2.607 -5.393 13.320 1.00 94.38 195 LEU A N 1
ATOM 1431 C CA . LEU A 1 195 ? -2.743 -5.120 11.881 1.00 94.38 195 LEU A CA 1
ATOM 1432 C C . LEU A 1 195 ? -1.667 -4.171 11.340 1.00 94.38 195 LEU A C 1
ATOM 1434 O O . LEU A 1 195 ? -1.585 -3.975 10.129 1.00 94.38 195 LEU A O 1
ATOM 1438 N N . ARG A 1 196 ? -0.811 -3.622 12.205 1.00 94.44 196 ARG A N 1
ATOM 1439 C CA . ARG A 1 196 ? 0.218 -2.640 11.843 1.00 94.44 196 ARG A CA 1
ATOM 1440 C C . ARG A 1 196 ? 1.132 -3.121 10.713 1.00 94.44 196 ARG A C 1
ATOM 1442 O O . ARG A 1 196 ? 1.318 -2.421 9.721 1.00 94.44 196 ARG A O 1
ATOM 1449 N N . ALA A 1 197 ? 1.648 -4.344 10.830 1.00 88.75 197 ALA A N 1
ATOM 1450 C CA . ALA A 1 197 ? 2.500 -4.957 9.810 1.00 88.75 197 ALA A CA 1
ATOM 1451 C C . ALA A 1 197 ? 1.783 -5.087 8.455 1.00 88.75 197 ALA A C 1
ATOM 1453 O O . ALA A 1 197 ? 2.376 -4.865 7.402 1.00 88.75 197 ALA A O 1
ATOM 1454 N N . ARG A 1 198 ? 0.479 -5.386 8.479 1.00 90.69 198 ARG A N 1
ATOM 1455 C CA . ARG A 1 198 ? -0.342 -5.495 7.270 1.00 90.69 198 ARG A CA 1
ATOM 1456 C C . ARG A 1 198 ? -0.583 -4.140 6.610 1.00 90.69 198 ARG A C 1
ATOM 1458 O O . ARG A 1 198 ? -0.645 -4.094 5.391 1.00 90.69 198 ARG A O 1
ATOM 1465 N N . VAL A 1 199 ? -0.696 -3.053 7.376 1.00 93.94 199 VAL A N 1
ATOM 1466 C CA . VAL A 1 199 ? -0.773 -1.690 6.819 1.00 93.94 199 VAL A CA 1
ATOM 1467 C C . VAL A 1 199 ? 0.541 -1.317 6.142 1.00 93.94 199 VAL A C 1
ATOM 1469 O O . VAL A 1 199 ? 0.548 -0.864 5.003 1.00 93.94 199 VAL A O 1
ATOM 1472 N N . ALA A 1 200 ? 1.664 -1.571 6.807 1.00 91.56 200 ALA A N 1
ATOM 1473 C CA . ALA A 1 200 ? 2.983 -1.294 6.258 1.00 91.56 200 ALA A CA 1
ATOM 1474 C C . ALA A 1 200 ? 3.265 -2.058 4.950 1.00 91.56 200 ALA A C 1
ATOM 1476 O O . ALA A 1 200 ? 3.911 -1.518 4.054 1.00 91.56 200 ALA A O 1
ATOM 1477 N N . ALA A 1 201 ? 2.722 -3.271 4.806 1.00 88.81 201 ALA A N 1
ATOM 1478 C CA . ALA A 1 201 ? 2.845 -4.084 3.598 1.00 88.81 201 ALA A CA 1
ATOM 1479 C C . ALA A 1 201 ? 2.272 -3.416 2.325 1.00 88.81 201 ALA A C 1
ATOM 1481 O O . ALA A 1 201 ? 2.659 -3.754 1.207 1.00 88.81 201 ALA A O 1
ATOM 1482 N N . TYR A 1 202 ? 1.401 -2.408 2.460 1.00 90.00 202 TYR A N 1
ATOM 1483 C CA . TYR A 1 202 ? 0.915 -1.624 1.314 1.00 90.00 202 TYR A CA 1
ATOM 1484 C C . TYR A 1 202 ? 2.005 -0.765 0.663 1.00 90.00 202 TYR A C 1
ATOM 1486 O O . TYR A 1 202 ? 1.876 -0.372 -0.498 1.00 90.00 202 TYR A O 1
ATOM 1494 N N . ALA A 1 203 ? 3.127 -0.528 1.354 1.00 91.31 203 ALA A N 1
ATOM 1495 C CA . ALA A 1 203 ? 4.308 0.066 0.736 1.00 91.31 203 ALA A CA 1
ATOM 1496 C C . ALA A 1 203 ? 4.849 -0.780 -0.426 1.00 91.31 203 ALA A C 1
ATOM 1498 O O . ALA A 1 203 ? 5.543 -0.262 -1.302 1.00 91.31 203 ALA A O 1
ATOM 1499 N N . GLY A 1 204 ? 4.490 -2.065 -0.465 1.00 89.00 204 GLY A N 1
ATOM 1500 C CA . GLY A 1 204 ? 4.946 -2.998 -1.470 1.00 89.00 204 GLY A CA 1
ATOM 1501 C C . GLY A 1 204 ? 4.610 -2.625 -2.913 1.00 89.00 204 GLY A C 1
ATOM 1502 O O . GLY A 1 204 ? 5.424 -2.824 -3.814 1.00 89.00 204 GLY A O 1
ATOM 1503 N N . GLN A 1 205 ? 3.467 -1.984 -3.148 1.00 91.69 205 GLN A N 1
ATOM 1504 C CA . GLN A 1 205 ? 3.106 -1.537 -4.497 1.00 91.69 205 GLN A CA 1
ATOM 1505 C C . GLN A 1 205 ? 4.071 -0.471 -5.041 1.00 91.69 205 GLN A C 1
ATOM 1507 O O . GLN A 1 205 ? 4.305 -0.395 -6.246 1.00 91.69 205 GLN A O 1
ATOM 1512 N N . ALA A 1 206 ? 4.713 0.312 -4.167 1.00 92.94 206 ALA A N 1
ATOM 1513 C CA . ALA A 1 206 ? 5.741 1.259 -4.586 1.00 92.94 206 ALA A CA 1
ATOM 1514 C C . ALA A 1 206 ? 7.053 0.557 -4.994 1.00 92.94 206 ALA A C 1
ATOM 1516 O O . ALA A 1 206 ? 7.745 1.044 -5.889 1.00 92.94 206 ALA A O 1
ATOM 1517 N N . TRP A 1 207 ? 7.383 -0.605 -4.410 1.00 90.62 207 TRP A N 1
ATOM 1518 C CA . TRP A 1 207 ? 8.506 -1.432 -4.880 1.00 90.62 207 TRP A CA 1
ATOM 1519 C C . TRP A 1 207 ? 8.271 -1.927 -6.302 1.00 90.62 207 TRP A C 1
ATOM 1521 O O . TRP A 1 207 ? 9.118 -1.732 -7.177 1.00 90.62 207 TRP A O 1
ATOM 1531 N N . ALA A 1 208 ? 7.091 -2.496 -6.537 1.00 93.06 208 ALA A N 1
ATOM 1532 C CA . ALA A 1 208 ? 6.674 -2.966 -7.849 1.00 93.06 208 ALA A CA 1
ATOM 1533 C C . ALA A 1 208 ? 6.695 -1.842 -8.894 1.00 93.06 208 ALA A C 1
ATOM 1535 O O . ALA A 1 208 ? 7.169 -2.025 -10.015 1.00 93.06 208 ALA A O 1
ATOM 1536 N N . ALA A 1 209 ? 6.233 -0.650 -8.513 1.00 94.31 209 ALA A N 1
ATOM 1537 C CA . ALA A 1 209 ? 6.222 0.515 -9.388 1.00 94.31 209 ALA A CA 1
ATOM 1538 C C . ALA A 1 209 ? 7.649 0.957 -9.754 1.00 94.31 209 ALA A C 1
ATOM 1540 O O . ALA A 1 209 ? 7.920 1.314 -10.900 1.00 94.31 209 ALA A O 1
ATOM 1541 N N . GLY A 1 210 ? 8.594 0.858 -8.814 1.00 93.75 210 GLY A N 1
ATOM 1542 C CA . GLY A 1 210 ? 10.016 1.046 -9.094 1.00 93.75 210 GLY A CA 1
ATOM 1543 C C . GLY A 1 210 ? 10.573 0.029 -10.101 1.00 93.75 210 GLY A C 1
ATOM 1544 O O . GLY A 1 210 ? 11.314 0.402 -11.010 1.00 93.75 210 GLY A O 1
ATOM 1545 N N . ALA A 1 211 ? 10.199 -1.248 -9.988 1.00 93.94 211 ALA A N 1
ATOM 1546 C CA . ALA A 1 211 ? 10.593 -2.262 -10.967 1.00 93.94 211 ALA A CA 1
ATOM 1547 C C . ALA A 1 211 ? 10.024 -1.953 -12.362 1.00 93.94 211 ALA A C 1
ATOM 1549 O O . ALA A 1 211 ? 10.768 -1.998 -13.344 1.00 93.94 211 ALA A O 1
ATOM 1550 N N . LEU A 1 212 ? 8.751 -1.548 -12.436 1.00 95.00 212 LEU A N 1
ATOM 1551 C CA . LEU A 1 212 ? 8.104 -1.113 -13.675 1.00 95.00 212 LEU A CA 1
ATOM 1552 C C . LEU A 1 212 ? 8.868 0.040 -14.341 1.00 95.00 212 LEU A C 1
ATOM 1554 O O . LEU A 1 212 ? 9.161 -0.021 -15.534 1.00 95.00 212 LEU A O 1
ATOM 1558 N N . GLY A 1 213 ? 9.229 1.077 -13.580 1.00 94.62 213 GLY A N 1
ATOM 1559 C CA . GLY A 1 213 ? 9.971 2.217 -14.119 1.00 94.62 213 GLY A CA 1
ATOM 1560 C C . GLY A 1 213 ? 11.369 1.844 -14.617 1.00 94.62 213 GLY A C 1
ATOM 1561 O O . GLY A 1 213 ? 11.779 2.311 -15.681 1.00 94.62 213 GLY A O 1
ATOM 1562 N N . THR A 1 214 ? 12.086 0.951 -13.925 1.00 94.50 214 THR A N 1
ATOM 1563 C CA . THR A 1 214 ? 13.364 0.426 -14.435 1.00 94.50 214 THR A CA 1
ATOM 1564 C C . THR A 1 214 ? 13.174 -0.364 -15.732 1.00 94.50 214 THR A C 1
ATOM 1566 O O . THR A 1 214 ? 13.953 -0.184 -16.668 1.00 94.50 214 THR A O 1
ATOM 1569 N N . GLY A 1 215 ? 12.149 -1.217 -15.808 1.00 94.75 215 GLY A N 1
ATOM 1570 C CA . GLY A 1 215 ? 11.843 -2.007 -17.002 1.00 94.75 215 GLY A CA 1
ATOM 1571 C C . GLY A 1 215 ? 11.497 -1.140 -18.214 1.00 94.75 215 GLY A C 1
ATOM 1572 O O . GLY A 1 215 ? 11.988 -1.378 -19.321 1.00 94.75 215 GLY A O 1
ATOM 1573 N N . GLU A 1 216 ? 10.724 -0.075 -18.003 1.00 94.69 216 GLU A N 1
ATOM 1574 C CA . GLU A 1 216 ? 10.402 0.892 -19.052 1.00 94.69 216 GLU A CA 1
ATOM 1575 C C . GLU A 1 216 ? 11.652 1.639 -19.535 1.00 94.69 216 GLU A C 1
ATOM 1577 O O . GLU A 1 216 ? 11.884 1.746 -20.741 1.00 94.69 216 GLU A O 1
ATOM 1582 N N . ARG A 1 217 ? 12.516 2.088 -18.615 1.00 93.62 217 ARG A N 1
ATOM 1583 C CA . ARG A 1 217 ? 13.787 2.725 -18.985 1.00 93.62 217 ARG A CA 1
ATOM 1584 C C . ARG A 1 217 ? 14.674 1.791 -19.804 1.00 93.62 217 ARG A C 1
ATOM 1586 O O . ARG A 1 217 ? 15.183 2.206 -20.843 1.00 93.62 217 ARG A O 1
ATOM 1593 N N . ALA A 1 218 ? 14.809 0.534 -19.379 1.00 94.25 218 ALA A N 1
ATOM 1594 C CA . ALA A 1 218 ? 15.569 -0.473 -20.112 1.00 94.25 218 ALA A CA 1
ATOM 1595 C C . ALA A 1 218 ? 15.021 -0.660 -21.536 1.00 94.25 218 ALA A C 1
ATOM 1597 O O . ALA A 1 218 ? 15.792 -0.678 -22.494 1.00 94.25 218 ALA A O 1
ATOM 1598 N N . THR A 1 219 ? 13.692 -0.702 -21.680 1.00 93.50 219 THR A N 1
ATOM 1599 C CA . THR A 1 219 ? 13.006 -0.817 -22.977 1.00 93.50 219 THR A CA 1
ATOM 1600 C C . THR A 1 219 ? 13.354 0.354 -23.897 1.00 93.50 219 THR A C 1
ATOM 1602 O O . THR A 1 219 ? 13.788 0.144 -25.028 1.00 93.50 219 THR A O 1
ATOM 1605 N N . VAL A 1 220 ? 13.239 1.591 -23.406 1.00 91.75 220 VAL A N 1
ATOM 1606 C CA . VAL A 1 220 ? 13.547 2.806 -24.182 1.00 91.75 220 VAL A CA 1
ATOM 1607 C C . VAL A 1 220 ? 15.024 2.877 -24.570 1.00 91.75 220 VAL A C 1
ATOM 1609 O O . VAL A 1 220 ? 15.361 3.331 -25.662 1.00 91.75 220 VAL A O 1
ATOM 1612 N N . MET A 1 221 ? 15.914 2.417 -23.691 1.00 91.88 221 MET A N 1
ATOM 1613 C CA . MET A 1 221 ? 17.356 2.407 -23.934 1.00 91.88 221 MET A CA 1
ATOM 1614 C C . MET A 1 221 ? 17.837 1.205 -24.760 1.00 91.88 221 MET A C 1
ATOM 1616 O O . MET A 1 221 ? 19.027 1.136 -25.065 1.00 91.88 221 MET A O 1
ATOM 1620 N N . GLY A 1 222 ? 16.958 0.256 -25.106 1.00 93.31 222 GLY A N 1
ATOM 1621 C CA . GLY A 1 222 ? 17.336 -0.979 -25.799 1.00 93.31 222 GLY A CA 1
ATOM 1622 C C . GLY A 1 222 ? 18.281 -1.867 -24.981 1.00 93.31 222 GLY A C 1
ATOM 1623 O O . GLY A 1 222 ? 19.182 -2.488 -25.541 1.00 93.31 222 GLY A O 1
ATOM 1624 N N . ARG A 1 223 ? 18.118 -1.882 -23.653 1.00 95.38 223 ARG A N 1
ATOM 1625 C CA . ARG A 1 223 ? 18.938 -2.642 -22.701 1.00 95.38 223 ARG A CA 1
ATOM 1626 C C . ARG A 1 223 ? 18.179 -3.847 -22.162 1.00 95.38 223 ARG A C 1
ATOM 1628 O O . ARG A 1 223 ? 16.951 -3.840 -22.077 1.00 95.38 223 ARG A O 1
ATOM 1635 N N . GLY A 1 224 ? 18.930 -4.856 -21.737 1.00 96.75 224 GLY A N 1
ATOM 1636 C CA . GLY A 1 224 ? 18.361 -5.972 -21.000 1.00 96.75 224 GLY A CA 1
ATOM 1637 C C . GLY A 1 224 ? 18.056 -5.605 -19.550 1.00 96.75 224 GLY A C 1
ATOM 1638 O O . GLY A 1 224 ? 18.497 -4.572 -19.034 1.00 96.75 224 GLY A O 1
ATOM 1639 N N . VAL A 1 225 ? 17.332 -6.491 -18.862 1.00 97.19 225 VAL A N 1
ATOM 1640 C CA . VAL A 1 225 ? 17.059 -6.373 -17.422 1.00 97.19 225 VAL A CA 1
ATOM 1641 C C . VAL A 1 225 ? 17.601 -7.561 -16.635 1.00 97.19 225 VAL A C 1
ATOM 1643 O O . VAL A 1 225 ? 17.738 -8.667 -17.152 1.00 97.19 225 VAL A O 1
ATOM 1646 N N . ARG A 1 226 ? 17.931 -7.332 -15.367 1.00 96.38 226 ARG A N 1
ATOM 1647 C CA . ARG A 1 226 ? 18.366 -8.362 -14.427 1.00 96.38 226 ARG A CA 1
ATOM 1648 C C . ARG A 1 226 ? 17.496 -8.310 -13.182 1.00 96.38 226 ARG A C 1
ATOM 1650 O O . ARG A 1 226 ? 17.459 -7.286 -12.501 1.00 96.38 226 ARG A O 1
ATOM 1657 N N . TRP A 1 227 ? 16.855 -9.427 -12.858 1.00 95.12 227 TRP A N 1
ATOM 1658 C CA . TRP A 1 227 ? 16.169 -9.607 -11.583 1.00 95.12 227 TRP A CA 1
ATOM 1659 C C . TRP A 1 227 ? 17.191 -10.026 -10.528 1.00 95.12 227 TRP A C 1
ATOM 1661 O O . TRP A 1 227 ? 17.834 -11.072 -10.644 1.00 95.12 227 TRP A O 1
ATOM 1671 N N . VAL A 1 228 ? 17.347 -9.201 -9.495 1.00 92.56 228 VAL A N 1
ATOM 1672 C CA . VAL A 1 228 ? 18.297 -9.404 -8.399 1.00 92.56 228 VAL A CA 1
ATOM 1673 C C . VAL A 1 228 ? 17.553 -9.639 -7.092 1.00 92.56 228 VAL A C 1
ATOM 1675 O O . VAL A 1 228 ? 16.640 -8.898 -6.731 1.00 92.56 228 VAL A O 1
ATOM 1678 N N . LEU A 1 229 ? 17.953 -10.690 -6.385 1.00 90.50 229 LEU A N 1
ATOM 1679 C CA . LEU A 1 229 ? 17.489 -10.983 -5.036 1.00 90.50 229 LEU A CA 1
ATOM 1680 C C . LEU A 1 229 ? 18.237 -10.102 -4.025 1.00 90.50 229 LEU A C 1
ATOM 1682 O O . LEU A 1 229 ? 19.446 -9.920 -4.150 1.00 90.50 229 LEU A O 1
ATOM 1686 N N . ASP A 1 230 ? 17.519 -9.559 -3.041 1.00 85.44 230 ASP A N 1
ATOM 1687 C CA . ASP A 1 230 ? 18.125 -8.896 -1.877 1.00 85.44 230 ASP A CA 1
ATOM 1688 C C . ASP A 1 230 ? 18.653 -9.965 -0.910 1.00 85.44 230 ASP A C 1
ATOM 1690 O O . ASP A 1 230 ? 17.864 -10.698 -0.323 1.00 85.44 230 ASP A O 1
ATOM 1694 N N . ASP A 1 231 ? 19.972 -10.047 -0.740 1.00 83.19 231 ASP A N 1
ATOM 1695 C CA . ASP A 1 231 ? 20.634 -11.073 0.076 1.00 83.19 231 ASP A CA 1
ATOM 1696 C C . ASP A 1 231 ? 20.315 -10.995 1.579 1.00 83.19 231 ASP A C 1
ATOM 1698 O O . ASP A 1 231 ? 20.575 -11.949 2.313 1.00 83.19 231 ASP A O 1
ATOM 1702 N N . GLN A 1 232 ? 19.718 -9.892 2.037 1.00 79.00 232 GLN A N 1
ATOM 1703 C CA . GLN A 1 232 ? 19.251 -9.728 3.407 1.00 79.00 232 GLN A CA 1
ATOM 1704 C C . GLN A 1 232 ? 17.779 -10.131 3.575 1.00 79.00 232 GLN A C 1
ATOM 1706 O O . GLN A 1 232 ? 17.305 -10.237 4.708 1.00 79.00 232 GLN A O 1
ATOM 1711 N N . ALA A 1 233 ? 17.013 -10.309 2.497 1.00 78.69 233 ALA A N 1
ATOM 1712 C CA . ALA A 1 233 ? 15.574 -10.542 2.577 1.00 78.69 233 ALA A CA 1
ATOM 1713 C C . ALA A 1 233 ? 15.214 -12.033 2.668 1.00 78.69 233 ALA A C 1
ATOM 1715 O O . ALA A 1 233 ? 15.860 -12.898 2.081 1.00 78.69 233 ALA A O 1
ATOM 1716 N N . GLN A 1 234 ? 14.111 -12.337 3.359 1.00 81.81 234 GLN A N 1
ATOM 1717 C CA . GLN A 1 234 ? 13.470 -13.641 3.222 1.00 81.81 234 GLN A CA 1
ATOM 1718 C C . GLN A 1 234 ? 12.687 -13.662 1.906 1.00 81.81 234 GLN A C 1
ATOM 1720 O O . GLN A 1 234 ? 11.791 -12.845 1.691 1.00 81.81 234 GLN A O 1
ATOM 1725 N N . HIS A 1 235 ? 13.046 -14.579 1.012 1.00 83.69 235 HIS A N 1
ATOM 1726 C CA . HIS A 1 235 ? 12.427 -14.677 -0.303 1.00 83.69 235 HIS A CA 1
ATOM 1727 C C . HIS A 1 235 ? 11.221 -15.604 -0.314 1.00 83.69 235 HIS A C 1
ATOM 1729 O O . HIS A 1 235 ? 11.180 -16.614 0.385 1.00 83.69 235 HIS A O 1
ATOM 1735 N N . CYS A 1 236 ? 10.271 -15.249 -1.172 1.00 85.56 236 CYS A N 1
ATOM 1736 C CA . CYS A 1 236 ? 9.188 -16.118 -1.582 1.00 85.56 236 CYS A CA 1
ATOM 1737 C C . CYS A 1 236 ? 9.700 -17.310 -2.412 1.00 85.56 236 CYS A C 1
ATOM 1739 O O . CYS A 1 236 ? 10.762 -17.201 -3.023 1.00 85.56 236 CYS A O 1
ATOM 1741 N N . ASP A 1 237 ? 8.978 -18.435 -2.460 1.00 87.38 237 ASP A N 1
ATOM 1742 C CA . ASP A 1 237 ? 9.461 -19.667 -3.122 1.00 87.38 237 ASP A CA 1
ATOM 1743 C C . ASP A 1 237 ? 9.659 -19.505 -4.641 1.00 87.38 237 ASP A C 1
ATOM 1745 O O . ASP A 1 237 ? 10.440 -20.221 -5.279 1.00 87.38 237 ASP A O 1
ATOM 1749 N N . ASP A 1 238 ? 8.926 -18.572 -5.236 1.00 87.19 238 ASP A N 1
ATOM 1750 C CA . ASP A 1 238 ? 8.961 -18.192 -6.642 1.00 87.19 238 ASP A CA 1
ATOM 1751 C C . ASP A 1 238 ? 10.048 -17.153 -6.952 1.00 87.19 238 ASP A C 1
ATOM 1753 O O . ASP A 1 238 ? 10.638 -17.205 -8.031 1.00 87.19 238 ASP A O 1
ATOM 1757 N N . CYS A 1 239 ? 10.406 -16.287 -5.998 1.00 87.62 239 CYS A N 1
ATOM 1758 C CA . CYS A 1 239 ? 11.414 -15.236 -6.175 1.00 87.62 239 CYS A CA 1
ATOM 1759 C C . CYS A 1 239 ? 12.757 -15.791 -6.738 1.00 87.62 239 CYS A C 1
ATOM 1761 O O . CYS A 1 239 ? 13.237 -15.261 -7.746 1.00 87.62 239 CYS A O 1
ATOM 1763 N N . PRO A 1 240 ? 13.369 -16.872 -6.193 1.00 91.69 240 PRO A N 1
ATOM 1764 C CA . PRO A 1 240 ? 14.598 -17.446 -6.747 1.00 91.69 240 PRO A CA 1
ATOM 1765 C C . PRO A 1 240 ? 14.463 -18.051 -8.143 1.00 91.69 240 PRO A C 1
ATOM 1767 O O . PRO A 1 240 ? 15.462 -18.147 -8.850 1.00 91.69 240 PRO A O 1
ATOM 1770 N N . ARG A 1 241 ? 13.257 -18.465 -8.550 1.00 92.62 241 ARG A N 1
ATOM 1771 C CA . ARG A 1 241 ? 13.024 -19.070 -9.871 1.00 92.62 241 ARG A CA 1
ATOM 1772 C C . ARG A 1 241 ? 13.097 -18.034 -10.989 1.00 92.62 241 ARG A C 1
ATOM 1774 O O . ARG A 1 241 ? 13.455 -18.388 -12.105 1.00 92.62 241 ARG A O 1
ATOM 1781 N N . TYR A 1 242 ? 12.771 -16.779 -10.681 1.00 94.62 242 TYR A N 1
ATOM 1782 C CA . TYR A 1 242 ? 12.775 -15.667 -11.633 1.00 94.62 242 TYR A CA 1
ATOM 1783 C C . TYR A 1 242 ? 14.063 -14.832 -11.600 1.00 94.62 242 TYR A C 1
ATOM 1785 O O . TYR A 1 242 ? 14.258 -13.963 -12.451 1.00 94.62 242 TYR A O 1
ATOM 1793 N N . ALA A 1 243 ? 14.961 -15.078 -10.644 1.00 94.69 243 ALA A N 1
ATOM 1794 C CA . ALA A 1 243 ? 16.245 -14.392 -10.578 1.00 94.69 243 ALA A CA 1
ATOM 1795 C C . ALA A 1 243 ? 17.109 -14.741 -11.800 1.00 94.69 243 ALA A C 1
ATOM 1797 O O . ALA A 1 243 ? 17.339 -15.912 -12.100 1.00 94.69 243 ALA A O 1
ATOM 1798 N N . GLY A 1 244 ? 17.618 -13.731 -12.505 1.00 95.38 244 GLY A N 1
ATOM 1799 C CA . GLY A 1 244 ? 18.339 -13.973 -13.751 1.00 95.38 244 GLY A CA 1
ATOM 1800 C C . GLY A 1 244 ? 18.553 -12.735 -14.606 1.00 95.38 244 GLY A C 1
ATOM 1801 O O . GLY A 1 244 ? 18.220 -11.616 -14.210 1.00 95.38 244 GLY A O 1
ATOM 1802 N N . PHE A 1 245 ? 19.142 -12.965 -15.775 1.00 97.44 245 PHE A N 1
ATOM 1803 C CA . PHE A 1 245 ? 19.376 -11.967 -16.814 1.00 97.44 245 PHE A CA 1
ATOM 1804 C C . PHE A 1 245 ? 18.423 -12.223 -17.974 1.00 97.44 245 PHE A C 1
ATOM 1806 O O . PHE A 1 245 ? 18.273 -13.364 -18.407 1.00 97.44 245 PHE A O 1
ATOM 1813 N N . TYR A 1 246 ? 17.836 -11.152 -18.492 1.00 97.50 246 TYR A N 1
ATOM 1814 C CA . TYR A 1 246 ? 16.860 -11.193 -19.571 1.00 97.50 246 TYR A CA 1
ATOM 1815 C C . TYR A 1 246 ? 17.266 -10.200 -20.667 1.00 97.50 246 TYR A C 1
ATOM 1817 O O . TYR A 1 246 ? 17.610 -9.056 -20.342 1.00 97.50 246 TYR A O 1
ATOM 1825 N N . PRO A 1 247 ? 17.237 -10.591 -21.954 1.00 97.38 247 PRO A N 1
ATOM 1826 C CA . PRO A 1 247 ? 17.551 -9.709 -23.079 1.00 97.38 247 PRO A CA 1
ATOM 1827 C C . PRO A 1 247 ? 16.729 -8.416 -23.137 1.00 97.38 247 PRO A C 1
ATOM 1829 O O . PRO A 1 247 ? 17.215 -7.412 -23.649 1.00 97.38 247 PRO A O 1
ATOM 1832 N N . SER A 1 248 ? 15.501 -8.417 -22.616 1.00 96.62 248 SER A N 1
ATOM 1833 C CA . SER A 1 248 ? 14.648 -7.231 -22.510 1.00 96.62 248 SER A CA 1
ATOM 1834 C C . SER A 1 248 ? 13.655 -7.366 -21.354 1.00 96.62 248 SER A C 1
ATOM 1836 O O . SER A 1 248 ? 13.479 -8.447 -20.788 1.00 96.62 248 SER A O 1
ATOM 1838 N N . PHE A 1 249 ? 12.991 -6.264 -20.998 1.00 96.00 249 PHE A N 1
ATOM 1839 C CA . PHE A 1 249 ? 11.922 -6.298 -19.999 1.00 96.00 249 PHE A CA 1
ATOM 1840 C C . PHE A 1 249 ? 10.719 -7.133 -20.464 1.00 96.00 249 PHE A C 1
ATOM 1842 O O . PHE A 1 249 ? 10.192 -7.925 -19.688 1.00 96.00 249 PHE A O 1
ATOM 1849 N N . ASP A 1 250 ? 10.334 -7.022 -21.736 1.00 96.12 250 ASP A N 1
ATOM 1850 C CA . ASP A 1 250 ? 9.239 -7.818 -22.301 1.00 96.12 250 ASP A CA 1
ATOM 1851 C C . ASP A 1 250 ? 9.577 -9.319 -22.334 1.00 96.12 250 ASP A C 1
ATOM 1853 O O . ASP A 1 250 ? 8.707 -10.147 -22.074 1.00 96.12 250 ASP A O 1
ATOM 1857 N N . ASP A 1 251 ? 10.841 -9.678 -22.595 1.00 97.50 251 ASP A N 1
ATOM 1858 C CA . ASP A 1 251 ? 11.304 -11.067 -22.528 1.00 97.50 251 ASP A CA 1
ATOM 1859 C C . ASP A 1 251 ? 11.206 -11.626 -21.102 1.00 97.50 251 ASP A C 1
ATOM 1861 O O . ASP A 1 251 ? 10.685 -12.725 -20.909 1.00 97.50 251 ASP A O 1
ATOM 1865 N N . MET A 1 252 ? 11.604 -10.839 -20.094 1.00 97.44 252 MET A N 1
ATOM 1866 C CA . MET A 1 252 ? 11.406 -11.215 -18.693 1.00 97.44 252 MET A CA 1
ATOM 1867 C C . MET A 1 252 ? 9.930 -11.492 -18.409 1.00 97.44 252 MET A C 1
ATOM 1869 O O . MET A 1 252 ? 9.601 -12.577 -17.943 1.00 97.44 252 MET A O 1
ATOM 1873 N N . LEU A 1 253 ? 9.039 -10.548 -18.725 1.00 96.00 253 LEU A N 1
ATOM 1874 C CA . LEU A 1 253 ? 7.605 -10.709 -18.475 1.00 96.00 253 LEU A CA 1
ATOM 1875 C C . LEU A 1 253 ? 7.029 -11.928 -19.211 1.00 96.00 253 LEU A C 1
ATOM 1877 O O . LEU A 1 253 ? 6.205 -12.645 -18.649 1.00 96.00 253 LEU A O 1
ATOM 1881 N N . ALA A 1 254 ? 7.468 -12.211 -20.437 1.00 97.06 254 ALA A N 1
ATOM 1882 C CA . ALA A 1 254 ? 7.026 -13.394 -21.172 1.00 97.06 254 ALA A CA 1
ATOM 1883 C C . ALA A 1 254 ? 7.454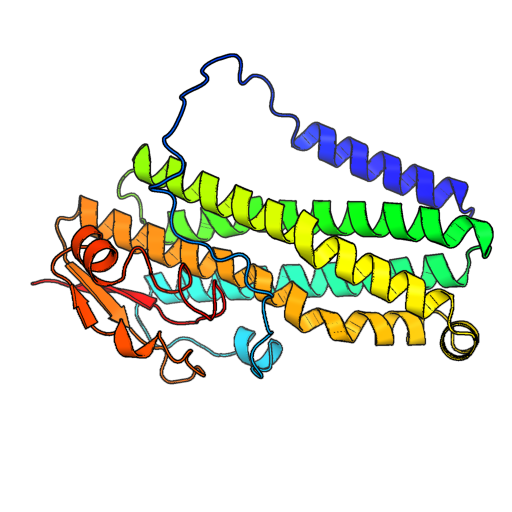 -14.702 -20.481 1.00 97.06 254 ALA A C 1
ATOM 1885 O O . ALA A 1 254 ? 6.650 -15.627 -20.366 1.00 97.06 254 ALA A O 1
ATOM 1886 N N . GLN A 1 255 ? 8.695 -14.778 -19.989 1.00 96.88 255 GLN A N 1
ATOM 1887 C CA . GLN A 1 255 ? 9.222 -15.969 -19.313 1.00 96.88 255 GLN A CA 1
ATOM 1888 C C . GLN A 1 255 ? 8.647 -16.169 -17.905 1.00 96.88 255 GLN A C 1
ATOM 1890 O O . GLN A 1 255 ? 8.459 -17.305 -17.467 1.00 96.88 255 GLN A O 1
ATOM 1895 N N . THR A 1 256 ? 8.360 -15.082 -17.189 1.00 95.00 256 THR A N 1
ATOM 1896 C CA . THR A 1 256 ? 7.860 -15.125 -15.808 1.00 95.00 256 THR A CA 1
ATOM 1897 C C . THR A 1 256 ? 6.333 -15.171 -15.716 1.00 95.00 256 THR A C 1
ATOM 1899 O O . THR A 1 256 ? 5.795 -15.277 -14.616 1.00 95.00 256 THR A O 1
ATOM 1902 N N . GLY A 1 257 ? 5.615 -15.095 -16.843 1.00 94.75 257 GLY A N 1
ATOM 1903 C CA . GLY A 1 257 ? 4.149 -15.038 -16.858 1.00 94.75 257 GLY A CA 1
ATOM 1904 C C . GLY A 1 257 ? 3.588 -13.687 -16.399 1.00 94.75 257 GLY A C 1
ATOM 1905 O O . GLY A 1 257 ? 2.512 -13.627 -15.814 1.00 94.75 257 GLY A O 1
ATOM 1906 N N . GLY A 1 258 ? 4.325 -12.603 -16.643 1.00 92.31 258 GLY A N 1
ATOM 1907 C CA . GLY A 1 258 ? 3.970 -11.235 -16.268 1.00 92.31 258 GLY A CA 1
ATOM 1908 C C . GLY A 1 258 ? 4.475 -10.813 -14.888 1.00 92.31 258 GLY A C 1
ATOM 1909 O O . GLY A 1 258 ? 4.176 -9.701 -14.457 1.00 92.31 258 GLY A O 1
ATOM 1910 N N . ALA A 1 259 ? 5.237 -11.667 -14.200 1.00 93.44 259 ALA A N 1
ATOM 1911 C CA . ALA A 1 259 ? 5.787 -11.354 -12.889 1.00 93.44 259 ALA A CA 1
ATOM 1912 C C . ALA A 1 259 ? 7.050 -10.484 -12.986 1.00 93.44 259 ALA A C 1
ATOM 1914 O O . ALA A 1 259 ? 7.882 -10.634 -13.884 1.00 93.44 259 ALA A O 1
ATOM 1915 N N . MET A 1 260 ? 7.220 -9.599 -12.012 1.00 93.31 260 MET A N 1
ATOM 1916 C CA . MET A 1 260 ? 8.396 -8.747 -11.835 1.00 93.31 260 MET A CA 1
ATOM 1917 C C . MET A 1 260 ? 8.675 -8.567 -10.335 1.00 93.31 260 MET A C 1
ATOM 1919 O O . MET A 1 260 ? 7.822 -8.916 -9.513 1.00 93.31 260 MET A O 1
ATOM 1923 N N . PRO A 1 261 ? 9.839 -8.032 -9.926 1.00 91.25 261 PRO A N 1
ATOM 1924 C CA . PRO A 1 261 ? 10.091 -7.756 -8.517 1.00 91.25 261 PRO A CA 1
ATOM 1925 C C . PRO A 1 261 ? 8.948 -6.947 -7.888 1.00 91.25 261 PRO A C 1
ATOM 1927 O O . PRO A 1 261 ? 8.686 -5.817 -8.288 1.00 91.25 261 PRO A O 1
ATOM 1930 N N . GLY A 1 262 ? 8.254 -7.551 -6.922 1.00 87.19 262 GLY A N 1
ATOM 1931 C CA . GLY A 1 262 ? 7.121 -6.932 -6.237 1.00 87.19 262 GLY A CA 1
ATOM 1932 C C . GLY A 1 262 ? 5.760 -7.035 -6.941 1.00 87.19 262 GLY A C 1
ATOM 1933 O O . GLY A 1 262 ? 4.801 -6.538 -6.378 1.00 87.19 262 GLY A O 1
ATOM 1934 N N . ALA A 1 263 ? 5.605 -7.679 -8.099 1.00 90.38 263 ALA A N 1
ATOM 1935 C CA . ALA A 1 263 ? 4.279 -7.883 -8.700 1.00 90.38 263 ALA A CA 1
ATOM 1936 C C . ALA A 1 263 ? 4.158 -9.246 -9.381 1.00 90.38 263 ALA A C 1
ATOM 1938 O O . ALA A 1 263 ? 5.075 -9.680 -10.077 1.00 90.38 263 ALA A O 1
ATOM 1939 N N . GLY A 1 264 ? 3.014 -9.912 -9.199 1.00 87.50 264 GLY A N 1
ATOM 1940 C CA . GLY A 1 264 ? 2.773 -11.236 -9.790 1.00 87.50 264 GLY A CA 1
ATOM 1941 C C . GLY A 1 264 ? 3.615 -12.351 -9.156 1.00 87.50 264 GLY A C 1
ATOM 1942 O O . GLY A 1 264 ? 3.815 -13.396 -9.766 1.00 87.50 264 GLY A O 1
ATOM 1943 N N . VAL A 1 265 ? 4.114 -12.114 -7.940 1.00 87.19 265 VAL A N 1
ATOM 1944 C CA . VAL A 1 265 ? 4.862 -13.065 -7.105 1.00 87.19 265 VAL A CA 1
ATOM 1945 C C . VAL A 1 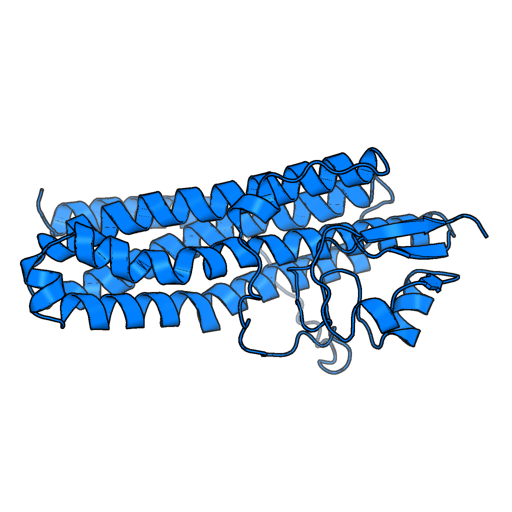265 ? 4.147 -13.258 -5.771 1.00 87.19 265 VAL A C 1
ATOM 1947 O O . VAL A 1 265 ? 3.363 -12.402 -5.374 1.00 87.19 265 VAL A O 1
ATOM 1950 N N . GLN A 1 266 ? 4.438 -14.323 -5.021 1.00 85.38 266 GLN A N 1
ATOM 1951 C CA . GLN A 1 266 ? 3.741 -14.611 -3.752 1.00 85.38 266 GLN A CA 1
ATOM 1952 C C . GLN A 1 266 ? 3.837 -13.484 -2.712 1.00 85.38 266 GLN A C 1
ATOM 1954 O O . GLN A 1 266 ? 2.936 -13.309 -1.897 1.00 85.38 266 GLN A O 1
ATOM 1959 N N . CYS A 1 267 ? 4.938 -12.731 -2.712 1.00 79.12 267 CYS A N 1
ATOM 1960 C CA . CYS A 1 267 ? 5.124 -11.604 -1.798 1.00 79.12 267 CYS A CA 1
ATOM 1961 C C . CYS A 1 267 ? 4.383 -10.324 -2.233 1.00 79.12 267 CYS A C 1
ATOM 1963 O O . CYS A 1 267 ? 4.300 -9.402 -1.424 1.00 79.12 267 CYS A O 1
ATOM 1965 N N . ASP A 1 268 ? 3.886 -10.273 -3.475 1.00 75.81 268 ASP A N 1
ATOM 1966 C CA . ASP A 1 268 ? 3.064 -9.224 -4.102 1.00 75.81 268 ASP A CA 1
ATOM 1967 C C . ASP A 1 268 ? 3.261 -7.813 -3.517 1.00 75.81 268 ASP A C 1
ATOM 1969 O O . ASP A 1 268 ? 2.438 -7.258 -2.792 1.00 75.81 268 ASP A O 1
ATOM 1973 N N . GLY A 1 269 ? 4.445 -7.266 -3.771 1.00 70.88 269 GLY A N 1
ATOM 1974 C CA . GLY A 1 269 ? 4.871 -5.936 -3.346 1.00 70.88 269 GLY A CA 1
ATOM 1975 C C . GLY A 1 269 ? 5.845 -5.972 -2.175 1.00 70.88 269 GLY A C 1
ATOM 1976 O O . GLY A 1 269 ? 6.735 -5.137 -2.081 1.00 70.88 269 GLY A O 1
ATOM 1977 N N . ASN A 1 270 ? 5.776 -6.981 -1.316 1.00 75.19 270 ASN A N 1
ATOM 1978 C CA . ASN A 1 270 ? 6.589 -7.056 -0.101 1.00 75.19 270 ASN A CA 1
ATOM 1979 C C . ASN A 1 270 ? 7.985 -7.671 -0.311 1.00 75.19 270 ASN A C 1
ATOM 1981 O O . ASN A 1 270 ? 8.593 -8.131 0.654 1.00 75.19 270 ASN A O 1
ATOM 1985 N N . CYS A 1 271 ? 8.520 -7.685 -1.543 1.00 77.81 271 CYS A N 1
ATOM 1986 C CA . CYS A 1 271 ? 9.930 -8.037 -1.768 1.00 77.81 271 CYS A CA 1
ATOM 1987 C C . CYS A 1 271 ? 10.811 -6.793 -1.879 1.00 77.81 271 CYS A C 1
ATOM 1989 O O . CYS A 1 271 ? 10.457 -5.830 -2.550 1.00 77.81 271 CYS A O 1
ATOM 1991 N N . ARG A 1 272 ? 12.034 -6.887 -1.345 1.00 79.62 272 ARG A N 1
ATOM 1992 C CA . ARG A 1 272 ? 13.150 -5.970 -1.656 1.00 79.62 272 ARG A CA 1
ATOM 1993 C C . ARG A 1 272 ? 13.943 -6.376 -2.900 1.00 79.62 272 ARG A C 1
ATOM 1995 O O . ARG A 1 272 ? 14.974 -5.783 -3.199 1.00 79.62 272 ARG A O 1
ATOM 2002 N N . CYS A 1 273 ? 13.469 -7.400 -3.607 1.00 88.12 273 CYS A N 1
ATOM 2003 C CA . CYS A 1 273 ? 13.971 -7.828 -4.902 1.00 88.12 273 CYS A CA 1
ATOM 2004 C C . CYS A 1 273 ? 14.006 -6.627 -5.850 1.00 88.12 273 CYS A C 1
ATOM 2006 O O . CYS A 1 273 ? 13.129 -5.765 -5.804 1.00 88.12 273 CYS A O 1
ATOM 2008 N N . GLN A 1 274 ? 14.992 -6.585 -6.736 1.00 90.00 274 GLN A N 1
ATOM 2009 C CA . GLN A 1 274 ? 15.248 -5.413 -7.562 1.00 90.00 274 GLN A CA 1
ATOM 2010 C C . GLN A 1 274 ? 15.308 -5.781 -9.027 1.00 90.00 274 GLN A C 1
ATOM 2012 O O . GLN A 1 274 ? 15.774 -6.859 -9.396 1.00 90.00 274 GLN A O 1
ATOM 2017 N N . LEU A 1 275 ? 14.882 -4.839 -9.860 1.00 93.19 275 LEU A N 1
ATOM 2018 C CA . LEU A 1 275 ? 15.150 -4.881 -11.282 1.00 93.19 275 LEU A CA 1
ATOM 2019 C C . LEU A 1 275 ? 16.299 -3.921 -11.580 1.00 93.19 275 LEU A C 1
ATOM 2021 O O . LEU A 1 275 ? 16.237 -2.747 -11.210 1.00 93.19 275 LEU A O 1
ATOM 2025 N N . LEU A 1 276 ? 17.344 -4.432 -12.225 1.00 93.19 276 LEU A N 1
ATOM 2026 C CA . LEU A 1 276 ? 18.475 -3.658 -12.727 1.00 93.19 276 LEU A CA 1
ATOM 2027 C C . LEU A 1 276 ? 18.461 -3.647 -14.248 1.00 93.19 276 LEU A C 1
ATOM 2029 O O . LEU A 1 276 ? 17.988 -4.589 -14.875 1.00 93.19 276 LEU A O 1
ATOM 2033 N N . GLU A 1 277 ? 19.066 -2.628 -14.838 1.00 92.44 277 GLU A N 1
ATOM 2034 C CA . GLU A 1 277 ? 19.483 -2.688 -16.238 1.00 92.44 277 GLU A CA 1
ATOM 2035 C C . GLU A 1 277 ? 20.780 -3.485 -16.347 1.00 92.44 277 GLU A C 1
ATOM 2037 O O . GLU A 1 277 ? 21.618 -3.439 -15.440 1.00 92.44 277 GLU A O 1
ATOM 2042 N N . TRP A 1 278 ? 20.983 -4.166 -17.470 1.00 91.44 278 TRP A N 1
ATOM 2043 C CA . TRP A 1 278 ? 22.283 -4.737 -17.799 1.00 91.44 278 TRP A CA 1
ATOM 2044 C C . TRP A 1 278 ? 22.624 -4.515 -19.274 1.00 91.44 278 TRP A C 1
ATOM 2046 O O . TRP A 1 278 ? 21.745 -4.396 -20.132 1.00 91.44 278 TRP A O 1
ATOM 2056 N N . GLU A 1 279 ? 23.919 -4.398 -19.545 1.00 84.31 279 GLU A N 1
ATOM 2057 C CA . GLU A 1 279 ? 24.460 -4.296 -20.899 1.00 84.31 279 GLU A CA 1
ATOM 2058 C C . GLU A 1 279 ? 24.820 -5.699 -21.386 1.00 84.31 279 GLU A C 1
ATOM 2060 O O . GLU A 1 279 ? 25.542 -6.407 -20.681 1.00 84.31 279 GLU A O 1
ATOM 2065 N N . MET A 1 280 ? 24.272 -6.079 -22.549 1.00 64.62 280 MET A N 1
ATOM 2066 C CA . MET A 1 280 ? 24.472 -7.390 -23.182 1.00 64.62 280 MET A CA 1
ATOM 2067 C C . MET A 1 280 ? 25.916 -7.663 -23.587 1.00 64.62 280 MET A C 1
ATOM 2069 O O . MET A 1 280 ? 26.558 -6.730 -24.119 1.00 64.62 280 MET A O 1
#

Radius of gyration: 20.67 Å; chains: 1; bounding box: 50×39×57 Å

Secondary structure (DSSP, 8-state):
--HHHHHHHHHHHHHHHHHHH-------------GGGS-----------S--HHHHHHPPP-S-HHHHHHHHHHHHHHHHHHHHHHHHHHHHHHHHHHS-GGGHHHHHHHHHHHHHHHHHHHHHHHHHHHHHHHHTTS---HHHHHHHHHHHHHHHHHIIIIIHHHHHHHHHHHHH-HHHHHH-HHHHHHHHHTTHHHHHGGGHHHHHHHHHHHHHHHHHHT-EEEEE--TTSPPPSSHHHH-EEESSHHHHHHHHTS-BTTBSSTTTT----EEEEE--

Organism: NCBI:txid1070528